Protein AF-0000000085006080 (afdb_homodimer)

Solvent-accessible surface area (backbone atoms only — not comparable to full-atom values): 18847 Å² total; per-residue (Å²): 129,79,74,70,80,76,74,78,78,76,54,67,81,44,53,75,46,77,38,78,67,43,69,88,45,40,66,64,52,33,65,49,46,52,42,84,58,32,45,30,68,50,79,57,39,35,55,50,57,29,47,39,74,53,33,93,48,45,47,66,26,34,28,20,34,59,89,42,81,40,31,38,43,27,31,31,54,82,35,76,61,39,32,37,28,50,72,42,77,47,53,21,42,92,58,54,93,40,58,55,67,62,53,49,53,51,46,51,53,52,50,42,51,73,77,32,70,58,35,42,33,43,30,34,75,36,37,33,64,80,20,36,83,50,94,51,67,70,44,29,23,49,37,90,46,27,58,32,63,61,44,42,74,74,59,34,39,80,75,45,72,61,48,97,86,43,35,22,36,29,34,30,80,96,128,80,75,73,81,76,74,78,78,76,53,68,81,45,53,74,45,76,39,79,67,42,70,87,44,41,66,65,54,34,65,49,47,54,44,85,58,34,46,30,68,50,77,58,39,36,55,50,56,30,49,39,75,53,32,94,47,46,46,66,28,33,28,20,35,59,89,42,81,39,31,38,43,28,32,31,52,83,36,76,62,39,32,35,29,49,73,43,76,46,53,20,42,91,57,56,95,40,57,54,66,62,54,49,52,52,47,52,53,51,50,42,51,72,77,34,70,59,35,42,32,42,30,34,76,36,36,34,63,80,20,37,85,48,94,50,68,71,44,30,24,49,38,90,48,28,57,33,63,62,43,42,74,74,58,34,38,80,75,45,72,58,49,98,86,41,35,20,37,28,35,29,80,98

Organism: Metarhizium robertsii (strain ARSEF 23 / ATCC MYA-3075) (NCBI:txid655844)

Nearest PDB structures (foldseek):
  5trm-assembly1_C  TM=6.827E-01  e=1.472E-06  Homo sapiens
  5trm-assembly1_J  TM=7.390E-01  e=3.786E-06  Homo sapiens
  1z4r-assembly1_A  TM=7.699E-01  e=1.334E-05  Homo sapiens
  5trm-assembly1_G  TM=6.464E-01  e=4.574E-06  Homo sapiens
  5trm-assembly1_T  TM=6.343E-01  e=8.824E-05  Homo sapiens

pLDDT: mean 92.2, std 11.09, range [29.45, 98.81]

Radius of gyration: 23.07 Å; Cα contacts (8 Å, |Δi|>4): 674; chains: 2; bounding box: 47×59×54 Å

Secondary structure (DSSP, 8-state):
-------PPP-TTPPEEEE---TTTHHHHHT----GGGGGGS--HHHHHHHHHH-TTEEEEEEEETTEEEEEEEEEEEETTTEEEEEEEEE-GGG-SSSHHHHHHHHHHHHHHHH-TT--EEEEEE--TT-B--SSGGG-B-GGG-SHHHHHHTT-EEEE---TTS-EEEEEE-/-------PPP-TTPPEEEEE--TTTHHHHHT----GGGGGGS--HHHHHHHHHH-TTEEEEEEEETTEEEEEEEEEEEETTTEEEEEEEEE-GGG-SSSHHHHHHHHHHHHHHHH-TT--EEEEEE--TT-B--SSGGG-B-GGG-SHHHHHHTT-EEEE---TTS-EEEEEE-

Foldseek 3Di:
DPDDPDPDDFALPFDKDWADDDPVCLVVQQPFDADQQQQLWDPGVVVVVVVQVVDPFKDKTFMDRHNHGFWMWIKGDPDLQEEIEGEDTDGGNVHPPSCVVLVVVVVVVVVSCVVRVNYWKYKYKWADLQWDDDPPRSNTHHNVNTCHVVVVVSPWDFDAAADPRRITMIMHTD/DPDDPDPDDFALPFDKDWADDDPVCLVVQQPFDADQQQQLWDPGVVVVVVVQVVDPFKDKTFMDRHNHGFWMWIKGDPDLQEEIEGEDTDGGNVPPPSCVVVVVVVVVVVVCCVPRVNYWKYKYKWADLQWDDDPPRSNTHHNVNTCVVVVVVSPWDFDAAADPRRITMTMHTD

Sequence (348 aa):
MEAAPSSPPPSRDSTLTFRKVTEDNWRAVANLSPKDGQKGNLAPNVWSLCEAHYSEDAWVRAIYADETLVGMLMMAIWDPDEAYYIWRFMIDGRYQSLGYGRRGVEFAMAHIRQHNPGAKTLGVMSTPPEGKSSENPLKNVKPEDSPYQFYEKLGFREIAPPDEDGEIMMSIDLMEAAPSSPPPSRDSTLTFRKVTEDNWRAVANLSPKDGQKGNLAPNVWSLCEAHYSEDAWVRAIYADETLVGMLMMAIWDPDEAYYIWRFMIDGRYQSLGYGRRGVEFAMAHIRQHNPGAKTLGVMSTPPEGKSSENPLKNVKPEDSPYQFYEKLGFREIAPPDEDGEIMMSIDL

Structure (mmCIF, N/CA/C/O backbone):
data_AF-0000000085006080-model_v1
#
loop_
_entity.id
_entity.type
_entity.pdbx_description
1 polymer 'GCN5-related N-acetyltransferase (GNAT) domain protein'
#
loop_
_atom_site.group_PDB
_atom_site.id
_atom_site.type_symbol
_atom_site.label_atom_id
_atom_site.label_alt_id
_atom_site.label_comp_id
_atom_site.label_asym_id
_atom_site.label_entity_id
_atom_site.label_seq_id
_atom_site.pdbx_PDB_ins_code
_atom_site.Cartn_x
_atom_site.Cartn_y
_atom_site.Cartn_z
_atom_site.occupancy
_atom_site.B_iso_or_equiv
_atom_site.auth_seq_id
_atom_site.auth_comp_id
_atom_site.auth_asym_id
_atom_site.auth_atom_id
_atom_site.pdbx_PDB_model_num
ATOM 1 N N . MET A 1 1 ? -26.062 9.594 -26.5 1 29.45 1 MET A N 1
ATOM 2 C CA . MET A 1 1 ? -25.875 9.719 -25.062 1 29.45 1 MET A CA 1
ATOM 3 C C . MET A 1 1 ? -25.016 10.938 -24.734 1 29.45 1 MET A C 1
ATOM 5 O O . MET A 1 1 ? -23.875 11.031 -25.172 1 29.45 1 MET A O 1
ATOM 9 N N . GLU A 1 2 ? -25.516 12.078 -24.516 1 30.98 2 GLU A N 1
ATOM 10 C CA . GLU A 1 2 ? -24.75 13.297 -24.297 1 30.98 2 GLU A CA 1
ATOM 11 C C . GLU A 1 2 ? -23.703 13.109 -23.203 1 30.98 2 GLU A C 1
ATOM 13 O O . GLU A 1 2 ? -24.016 12.57 -22.125 1 30.98 2 GLU A O 1
ATOM 18 N N . ALA A 1 3 ? -22.438 13.094 -23.484 1 40 3 ALA A N 1
ATOM 19 C CA . ALA A 1 3 ? -21.359 13 -22.516 1 40 3 ALA A CA 1
ATOM 20 C C . ALA A 1 3 ? -21.688 13.789 -21.25 1 40 3 ALA A C 1
ATOM 22 O O . ALA A 1 3 ? -22.219 14.898 -21.312 1 40 3 ALA A O 1
ATOM 23 N N . ALA A 1 4 ? -21.984 13.148 -20.188 1 45.88 4 ALA A N 1
ATOM 24 C CA . ALA A 1 4 ? -22.281 13.82 -18.922 1 45.88 4 ALA A CA 1
ATOM 25 C C . ALA A 1 4 ? -21.453 15.094 -18.766 1 45.88 4 ALA A C 1
ATOM 27 O O . ALA A 1 4 ? -20.297 15.141 -19.156 1 45.88 4 ALA A O 1
ATOM 28 N N . PRO A 1 5 ? -21.922 16.234 -18.562 1 48.03 5 PRO A N 1
ATOM 29 C CA . PRO A 1 5 ? -21.172 17.484 -18.453 1 48.03 5 PRO A CA 1
ATOM 30 C C . PRO A 1 5 ? -19.922 17.359 -17.578 1 48.03 5 PRO A C 1
ATOM 32 O O . PRO A 1 5 ? -19.969 16.703 -16.531 1 48.03 5 PRO A O 1
ATOM 35 N N . SER A 1 6 ? -18.688 17.297 -18.109 1 58.34 6 SER A N 1
ATOM 36 C CA . SER A 1 6 ? -17.375 17.266 -17.469 1 58.34 6 SER A CA 1
ATOM 37 C C . SER A 1 6 ? -17.297 18.281 -16.344 1 58.34 6 SER A C 1
ATOM 39 O O . SER A 1 6 ? -17.609 19.453 -16.531 1 58.34 6 SER A O 1
ATOM 41 N N . SER A 1 7 ? -17.578 17.938 -15.078 1 67.56 7 SER A N 1
ATOM 42 C CA . SER A 1 7 ? -17.406 18.859 -13.953 1 67.56 7 SER A CA 1
ATOM 43 C C . SER A 1 7 ? -16.234 19.797 -14.172 1 67.56 7 SER A C 1
ATOM 45 O O . SER A 1 7 ? -15.227 19.422 -14.789 1 67.56 7 SER A O 1
ATOM 47 N N . PRO A 1 8 ? -16.453 21.141 -14.031 1 79.5 8 PRO A N 1
ATOM 48 C CA . PRO A 1 8 ? -15.336 22.078 -14.164 1 79.5 8 PRO A CA 1
ATOM 49 C C . PRO A 1 8 ? -14.094 21.656 -13.383 1 79.5 8 PRO A C 1
ATOM 51 O O . PRO A 1 8 ? -14.203 20.906 -12.406 1 79.5 8 PRO A O 1
ATOM 54 N N . PRO A 1 9 ? -12.898 22.078 -13.922 1 90.69 9 PRO A N 1
ATOM 55 C CA . PRO A 1 9 ? -11.656 21.766 -13.211 1 90.69 9 PRO A CA 1
ATOM 56 C C . PRO A 1 9 ? -11.586 22.406 -11.828 1 90.69 9 PRO A C 1
ATOM 58 O O . PRO A 1 9 ? -12.18 23.469 -11.609 1 90.69 9 PRO A O 1
ATOM 61 N N . PRO A 1 10 ? -11.023 21.797 -10.859 1 95.12 10 PRO A N 1
ATOM 62 C CA . PRO A 1 10 ? -10.883 22.344 -9.508 1 95.12 10 PRO A CA 1
ATOM 63 C C . PRO A 1 10 ? -10.297 23.75 -9.508 1 95.12 10 PRO A C 1
ATOM 65 O O . PRO A 1 10 ? -9.422 24.062 -10.32 1 95.12 10 PRO A O 1
ATOM 68 N N . SER A 1 11 ? -10.812 24.578 -8.695 1 96.25 11 SER A N 1
ATOM 69 C CA . SER A 1 11 ? -10.352 25.953 -8.5 1 96.25 11 SER A CA 1
ATOM 70 C C . SER A 1 11 ? -10.359 26.344 -7.023 1 96.25 11 SER A C 1
ATOM 72 O O . SER A 1 11 ? -10.758 25.531 -6.176 1 96.25 11 SER A O 1
ATOM 74 N N . ARG A 1 12 ? -9.875 27.562 -6.723 1 96.88 12 ARG A N 1
ATOM 75 C CA . ARG A 1 12 ? -9.836 28.062 -5.352 1 96.88 12 ARG A CA 1
ATOM 76 C C . ARG A 1 12 ? -11.242 28.109 -4.75 1 96.88 12 ARG A C 1
ATOM 78 O O . ARG A 1 12 ? -11.398 28.031 -3.531 1 96.88 12 ARG A O 1
ATOM 85 N N . ASP A 1 13 ? -12.25 28.141 -5.578 1 95.56 13 ASP A N 1
ATOM 86 C CA . ASP A 1 13 ? -13.633 28.328 -5.129 1 95.56 13 ASP A CA 1
ATOM 87 C C . ASP A 1 13 ? -14.352 27 -5.004 1 95.56 13 ASP A C 1
ATOM 89 O O . ASP A 1 13 ? -15.492 26.938 -4.547 1 95.56 13 ASP A O 1
ATOM 93 N N . SER A 1 14 ? -13.664 25.938 -5.426 1 97.75 14 SER A N 1
ATOM 94 C CA . SER A 1 14 ? -14.297 24.625 -5.359 1 97.75 14 SER A CA 1
ATOM 95 C C . SER A 1 14 ? -14.648 24.25 -3.924 1 97.75 14 SER A C 1
ATOM 97 O O . SER A 1 14 ? -13.945 24.641 -2.988 1 97.75 14 SER A O 1
ATOM 99 N N . THR A 1 15 ? -15.75 23.562 -3.758 1 97.38 15 THR A N 1
ATOM 100 C CA . THR A 1 15 ? -16.141 23.062 -2.443 1 97.38 15 THR A CA 1
ATOM 101 C C . THR A 1 15 ? -15.391 21.781 -2.113 1 97.38 15 THR A C 1
ATOM 103 O O . THR A 1 15 ? -15.406 20.828 -2.896 1 97.38 15 THR A O 1
ATOM 106 N N . LEU A 1 16 ? -14.742 21.781 -0.933 1 98.38 16 LEU A N 1
ATOM 107 C CA . LEU A 1 16 ? -14.031 20.578 -0.507 1 98.38 16 LEU A CA 1
ATOM 108 C C . LEU A 1 16 ? -14.938 19.672 0.303 1 98.38 16 LEU A C 1
ATOM 110 O O . LEU A 1 16 ? -15.711 20.141 1.146 1 98.38 16 LEU A O 1
ATOM 114 N N . THR A 1 17 ? -14.953 18.422 -0.01 1 98.5 17 THR A N 1
ATOM 115 C CA . THR A 1 17 ? -15.609 17.391 0.788 1 98.5 17 THR A CA 1
ATOM 116 C C . THR A 1 17 ? -14.625 16.297 1.166 1 98.5 17 THR A C 1
ATOM 118 O O . THR A 1 17 ? -13.68 16.016 0.423 1 98.5 17 THR A O 1
ATOM 121 N N . PHE A 1 18 ? -14.773 15.773 2.309 1 98.62 18 PHE A N 1
ATOM 122 C CA . PHE A 1 18 ? -13.945 14.703 2.859 1 98.62 18 PHE A CA 1
ATOM 123 C C . PHE A 1 18 ? -14.727 13.398 2.943 1 98.62 18 PHE A C 1
ATOM 125 O O . PHE A 1 18 ? -15.594 13.242 3.809 1 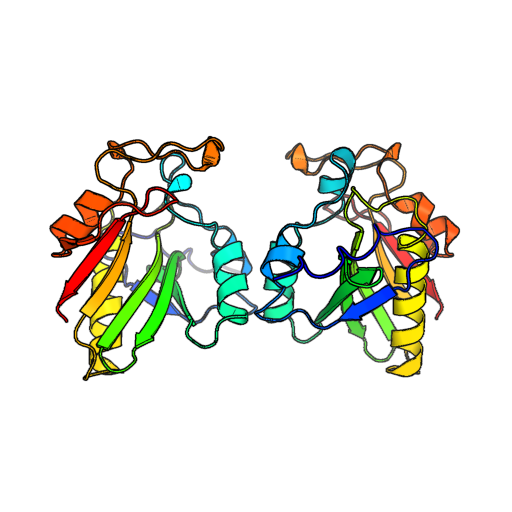98.62 18 PHE A O 1
ATOM 132 N N . ARG A 1 19 ? -14.406 12.477 2.033 1 98.56 19 ARG A N 1
ATOM 133 C CA . ARG A 1 19 ? -15.234 11.289 1.822 1 98.56 19 ARG A CA 1
ATOM 134 C C . ARG A 1 19 ? -14.492 10.023 2.23 1 98.56 19 ARG A C 1
ATOM 136 O O . ARG A 1 19 ? -13.258 9.992 2.213 1 98.56 19 ARG A O 1
ATOM 143 N N . LYS A 1 20 ? -15.25 9.023 2.625 1 98.12 20 LYS A N 1
ATOM 144 C CA . LYS A 1 20 ? -14.648 7.738 2.963 1 98.12 20 LYS A CA 1
ATOM 145 C C . LYS A 1 20 ? -13.914 7.148 1.766 1 98.12 20 LYS A C 1
ATOM 147 O O . LYS A 1 20 ? -14.336 7.32 0.621 1 98.12 20 LYS A O 1
ATOM 152 N N . VAL A 1 21 ? -12.75 6.547 2.047 1 98.19 21 VAL A N 1
ATOM 153 C CA . VAL A 1 21 ? -12.086 5.738 1.027 1 98.19 21 VAL A CA 1
ATOM 154 C C . VAL A 1 21 ? -12.742 4.367 0.94 1 98.19 21 VAL A C 1
ATOM 156 O O . VAL A 1 21 ? -12.891 3.676 1.951 1 98.19 21 VAL A O 1
ATOM 159 N N . THR A 1 22 ? -13.195 3.975 -0.186 1 97.56 22 THR A N 1
ATOM 160 C CA . THR A 1 22 ? -13.977 2.76 -0.405 1 97.56 22 THR A CA 1
ATOM 161 C C . THR A 1 22 ? -13.375 1.933 -1.539 1 97.56 22 THR A C 1
ATOM 163 O O . THR A 1 22 ? -12.359 2.309 -2.119 1 97.56 22 THR A O 1
ATOM 166 N N . GLU A 1 23 ? -14 0.823 -1.777 1 96.69 23 GLU A N 1
ATOM 167 C CA . GLU A 1 23 ? -13.594 -0.027 -2.893 1 96.69 23 GLU A CA 1
ATOM 168 C C . GLU A 1 23 ? -13.625 0.74 -4.211 1 96.69 23 GLU A C 1
ATOM 170 O O . GLU A 1 23 ? -12.828 0.47 -5.113 1 96.69 23 GLU A O 1
ATOM 175 N N . ASP A 1 24 ? -14.406 1.755 -4.285 1 97 24 ASP A N 1
ATOM 176 C CA . ASP A 1 24 ? -14.641 2.455 -5.543 1 97 24 ASP A CA 1
ATOM 177 C C . ASP A 1 24 ? -13.555 3.5 -5.801 1 97 24 ASP A C 1
ATOM 179 O O . ASP A 1 24 ? -13.297 3.865 -6.949 1 97 24 ASP A O 1
ATOM 183 N N . ASN A 1 25 ? -12.883 3.998 -4.762 1 98 25 ASN A N 1
ATOM 184 C CA . ASN A 1 25 ? -12.031 5.152 -5.02 1 98 25 ASN A CA 1
ATOM 185 C C . ASN A 1 25 ? -10.617 4.938 -4.484 1 98 25 ASN A C 1
ATOM 187 O O . ASN A 1 25 ? -9.727 5.758 -4.719 1 98 25 ASN A O 1
ATOM 191 N N . TRP A 1 26 ? -10.359 3.791 -3.779 1 98.06 26 TRP A N 1
ATOM 192 C CA . TRP A 1 26 ? -9.078 3.621 -3.098 1 98.06 26 TRP A CA 1
ATOM 193 C C . TRP A 1 26 ? -7.922 3.639 -4.094 1 98.06 26 TRP A C 1
ATOM 195 O O . TRP A 1 26 ? -6.855 4.18 -3.805 1 98.06 26 TRP A O 1
ATOM 205 N N . ARG A 1 27 ? -8.133 3.146 -5.312 1 97.81 27 ARG A N 1
ATOM 206 C CA . ARG A 1 27 ? -7.051 3.111 -6.293 1 97.81 27 ARG A CA 1
ATOM 207 C C . ARG A 1 27 ? -6.652 4.52 -6.723 1 97.81 27 ARG A C 1
ATOM 209 O O . ARG A 1 27 ? -5.465 4.828 -6.84 1 97.81 27 ARG A O 1
ATOM 216 N N . ALA A 1 28 ? -7.691 5.277 -7.008 1 98.19 28 ALA A N 1
ATOM 217 C CA . ALA A 1 28 ? -7.426 6.664 -7.383 1 98.19 28 ALA A CA 1
ATOM 218 C C . ALA A 1 28 ? -6.711 7.406 -6.254 1 98.19 28 ALA A C 1
ATOM 220 O O . ALA A 1 28 ? -5.781 8.18 -6.504 1 98.19 28 ALA A O 1
ATOM 221 N N . VAL A 1 29 ? -7.117 7.188 -5.004 1 98.62 29 VAL A N 1
ATOM 222 C CA . VAL A 1 29 ? -6.492 7.82 -3.844 1 98.62 29 VAL A CA 1
ATOM 223 C C . VAL A 1 29 ? -5.039 7.363 -3.729 1 98.62 29 VAL A C 1
ATOM 225 O O . VAL A 1 29 ? -4.145 8.18 -3.498 1 98.62 29 VAL A O 1
ATOM 228 N N . ALA A 1 30 ? -4.816 6.062 -3.9 1 97.94 30 ALA A N 1
ATOM 229 C CA . ALA A 1 30 ? -3.48 5.484 -3.805 1 97.94 30 ALA A CA 1
ATOM 230 C C . ALA A 1 30 ? -2.539 6.102 -4.836 1 97.94 30 ALA A C 1
ATOM 232 O O . ALA A 1 30 ? -1.335 6.211 -4.598 1 97.94 30 ALA A O 1
ATOM 233 N N . ASN A 1 31 ? -3.061 6.57 -5.891 1 97 31 ASN A N 1
ATOM 234 C CA . ASN A 1 31 ? -2.238 7.012 -7.016 1 97 31 ASN A CA 1
ATOM 235 C C . ASN A 1 31 ? -2 8.523 -6.973 1 97 31 ASN A C 1
ATOM 237 O O . ASN A 1 31 ? -1.307 9.07 -7.832 1 97 31 ASN A O 1
ATOM 241 N N . LEU A 1 32 ? -2.629 9.234 -6.078 1 97.38 32 LEU A N 1
ATOM 242 C CA . LEU A 1 32 ? -2.287 10.641 -5.895 1 97.38 32 LEU A CA 1
ATOM 243 C C . LEU A 1 32 ? -0.811 10.805 -5.555 1 97.38 32 LEU A C 1
ATOM 245 O O . LEU A 1 32 ? -0.208 9.914 -4.949 1 97.38 32 LEU A O 1
ATOM 249 N N . SER A 1 33 ? -0.296 11.914 -5.953 1 95.25 33 SER A N 1
ATOM 250 C CA . SER A 1 33 ? 1.116 12.188 -5.703 1 95.25 33 SER A CA 1
ATOM 251 C C . SER A 1 33 ? 1.363 13.68 -5.5 1 95.25 33 SER A C 1
ATOM 253 O O . SER A 1 33 ? 0.792 14.508 -6.211 1 95.25 33 SER A O 1
ATOM 255 N N . PRO A 1 34 ? 2.229 14.008 -4.48 1 93.88 34 PRO A N 1
ATOM 256 C CA . PRO A 1 34 ? 2.645 15.406 -4.402 1 93.88 34 PRO A CA 1
ATOM 257 C C . PRO A 1 34 ? 3.568 15.812 -5.551 1 93.88 34 PRO A C 1
ATOM 259 O O . PRO A 1 34 ? 3.824 15.016 -6.453 1 93.88 34 PRO A O 1
ATOM 262 N N . LYS A 1 35 ? 4 17 -5.562 1 92.62 35 LYS A N 1
ATOM 263 C CA . LYS A 1 35 ? 4.973 17.438 -6.559 1 92.62 35 LYS A CA 1
ATOM 264 C C . LYS A 1 35 ? 6.277 16.656 -6.434 1 92.62 35 LYS A C 1
ATOM 266 O O . LYS A 1 35 ? 6.609 16.156 -5.352 1 92.62 35 LYS A O 1
ATOM 271 N N . ASP A 1 36 ? 7.043 16.484 -7.5 1 88.5 36 ASP A N 1
ATOM 272 C CA . ASP A 1 36 ? 8.25 15.664 -7.555 1 88.5 36 ASP A CA 1
ATOM 273 C C . ASP A 1 36 ? 9.195 16 -6.41 1 88.5 36 ASP A C 1
ATOM 275 O O . ASP A 1 36 ? 9.727 15.109 -5.746 1 88.5 36 ASP A O 1
ATOM 279 N N . GLY A 1 37 ? 9.43 17.141 -6.02 1 87.94 37 GLY A N 1
ATOM 280 C CA . GLY A 1 37 ? 10.336 17.547 -4.957 1 87.94 37 GLY A CA 1
ATOM 281 C C . GLY A 1 37 ? 9.773 17.312 -3.57 1 87.94 37 GLY A C 1
ATOM 282 O O . GLY A 1 37 ? 10.508 17.375 -2.58 1 87.94 37 GLY A O 1
ATOM 283 N N . GLN A 1 38 ? 8.531 16.844 -3.486 1 90.81 38 GLN A N 1
ATOM 284 C CA . GLN A 1 38 ? 7.859 16.734 -2.195 1 90.81 38 GLN A CA 1
ATOM 285 C C . GLN A 1 38 ? 7.613 15.273 -1.823 1 90.81 38 GLN A C 1
ATOM 287 O O . GLN A 1 38 ? 7.09 14.984 -0.747 1 90.81 38 GLN A O 1
ATOM 292 N N . LYS A 1 39 ? 8.031 14.32 -2.629 1 91.31 39 LYS A N 1
ATOM 293 C CA . LYS A 1 39 ? 7.742 12.906 -2.406 1 91.31 39 LYS A CA 1
ATOM 294 C C . LYS A 1 39 ? 8.406 12.406 -1.126 1 91.31 39 LYS A C 1
ATOM 296 O O . LYS A 1 39 ? 7.875 11.516 -0.453 1 91.31 39 LYS A O 1
ATOM 301 N N . GLY A 1 40 ? 9.523 13.008 -0.772 1 90.62 40 GLY A N 1
ATOM 302 C CA . GLY A 1 40 ? 10.25 12.594 0.42 1 90.62 40 GLY A CA 1
ATOM 303 C C . GLY A 1 40 ? 9.578 13.039 1.707 1 90.62 40 GLY A C 1
ATOM 304 O O . GLY A 1 40 ? 9.945 12.586 2.793 1 90.62 40 GLY A O 1
ATOM 305 N N . ASN A 1 41 ? 8.57 13.883 1.583 1 91.62 41 ASN A N 1
ATOM 306 C CA . ASN A 1 41 ? 7.887 14.414 2.758 1 91.62 41 ASN A CA 1
ATOM 307 C C . ASN A 1 41 ? 6.934 13.383 3.359 1 91.62 41 ASN A C 1
ATOM 309 O O . ASN A 1 41 ? 6.609 13.453 4.547 1 91.62 41 ASN A O 1
ATOM 313 N N . LEU A 1 42 ? 6.496 12.469 2.541 1 90.62 42 LEU A N 1
ATOM 314 C CA . LEU A 1 42 ? 5.469 11.562 3.035 1 90.62 42 LEU A CA 1
ATOM 315 C C . LEU A 1 42 ? 5.602 10.188 2.391 1 90.62 42 LEU A C 1
ATOM 317 O O . LEU A 1 42 ? 6.137 10.062 1.286 1 90.62 42 LEU A O 1
ATOM 321 N N . ALA A 1 43 ? 5.105 9.195 3.131 1 91 43 ALA A N 1
ATOM 322 C CA . ALA A 1 43 ? 4.93 7.887 2.508 1 91 43 ALA A CA 1
ATOM 323 C C . ALA A 1 43 ? 3.9 7.945 1.384 1 91 43 ALA A C 1
ATOM 325 O O . ALA A 1 43 ? 2.951 8.734 1.446 1 91 43 ALA A O 1
ATOM 326 N N . PRO A 1 44 ? 4.082 7.125 0.351 1 94.5 44 PRO A N 1
ATOM 327 C CA . PRO A 1 44 ? 3.033 7.031 -0.667 1 94.5 44 PRO A CA 1
ATOM 328 C C . PRO A 1 44 ? 1.67 6.672 -0.081 1 94.5 44 PRO A C 1
ATOM 330 O O . PRO A 1 44 ? 1.595 5.961 0.927 1 94.5 44 PRO A O 1
ATOM 333 N N . ASN A 1 45 ? 0.596 7.102 -0.734 1 96.94 45 ASN A N 1
ATOM 334 C CA . ASN A 1 45 ? -0.75 6.914 -0.203 1 96.94 45 ASN A CA 1
ATOM 335 C C . ASN A 1 45 ? -1.09 5.434 -0.049 1 96.94 45 ASN A C 1
ATOM 337 O O . ASN A 1 45 ? -1.812 5.051 0.872 1 96.94 45 ASN A O 1
ATOM 341 N N . VAL A 1 46 ? -0.56 4.66 -0.914 1 97.44 46 VAL A N 1
ATOM 342 C CA . VAL A 1 46 ? -0.882 3.238 -0.82 1 97.44 46 VAL A CA 1
ATOM 343 C C . VAL A 1 46 ? -0.34 2.672 0.49 1 97.44 46 VAL A C 1
ATOM 345 O O . VAL A 1 46 ? -0.987 1.836 1.127 1 97.44 46 VAL A O 1
ATOM 348 N N . TRP A 1 47 ? 0.821 3.092 0.863 1 96.81 47 TRP A N 1
ATOM 349 C CA . TRP A 1 47 ? 1.387 2.689 2.146 1 96.81 47 TRP A CA 1
ATOM 350 C C . TRP A 1 47 ? 0.515 3.174 3.301 1 96.81 47 TRP A C 1
ATOM 352 O O . TRP A 1 47 ? 0.224 2.414 4.227 1 96.81 47 TRP A O 1
ATOM 362 N N . SER A 1 48 ? 0.113 4.355 3.197 1 96.38 48 SER A N 1
ATOM 363 C CA . SER A 1 48 ? -0.714 4.961 4.238 1 96.38 48 SER A CA 1
ATOM 364 C C . SER A 1 48 ? -2.066 4.266 4.34 1 96.38 48 SER A C 1
ATOM 366 O O . SER A 1 48 ? -2.531 3.961 5.441 1 96.38 48 SER A O 1
ATOM 368 N N . LEU A 1 49 ? -2.686 4.047 3.201 1 97.69 49 LEU A N 1
ATOM 369 C CA . LEU A 1 49 ? -3.975 3.367 3.184 1 97.69 49 LEU A CA 1
ATOM 370 C C . LEU A 1 49 ? -3.855 1.962 3.766 1 97.69 49 LEU A C 1
ATOM 372 O O . LEU A 1 49 ? -4.715 1.528 4.535 1 97.69 49 LEU A O 1
ATOM 376 N N . CYS A 1 50 ? -2.809 1.305 3.396 1 97.62 50 CYS A N 1
ATOM 377 C CA . CYS A 1 50 ? -2.561 -0.021 3.951 1 97.62 50 CYS A CA 1
ATOM 378 C C . CYS A 1 50 ? -2.381 0.044 5.465 1 97.62 50 CYS A C 1
ATOM 380 O O . CYS A 1 50 ? -3.035 -0.694 6.203 1 97.62 50 CYS A O 1
ATOM 382 N N . GLU A 1 51 ? -1.553 0.913 5.898 1 96.19 51 GLU A N 1
ATOM 383 C CA . GLU A 1 51 ?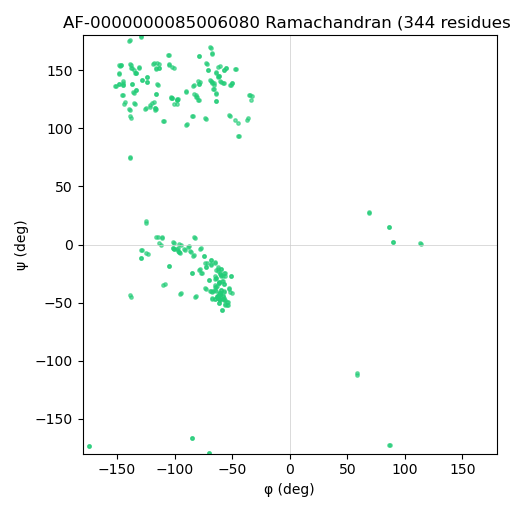 -1.286 1.085 7.324 1 96.19 51 GLU A CA 1
ATOM 384 C C . GLU A 1 51 ? -2.57 1.386 8.094 1 96.19 51 GLU A C 1
ATOM 386 O O . GLU A 1 51 ? -2.762 0.895 9.211 1 96.19 51 GLU A O 1
ATOM 391 N N . ALA A 1 52 ? -3.379 2.168 7.527 1 95.69 52 ALA A N 1
ATOM 392 C CA . ALA A 1 52 ? -4.621 2.57 8.18 1 95.69 52 ALA A CA 1
ATOM 393 C C . ALA A 1 52 ? -5.48 1.356 8.523 1 95.69 52 ALA A C 1
ATOM 395 O O . ALA A 1 52 ? -6.195 1.356 9.523 1 95.69 52 ALA A O 1
ATOM 396 N N . HIS A 1 53 ? -5.41 0.338 7.762 1 95.25 53 HIS A N 1
ATOM 397 C CA . HIS A 1 53 ? -6.23 -0.848 7.977 1 95.25 53 HIS A CA 1
ATOM 398 C C . HIS A 1 53 ? -5.66 -1.712 9.102 1 95.25 53 HIS A C 1
ATOM 400 O O . HIS A 1 53 ? -6.363 -2.559 9.656 1 95.25 53 HIS A O 1
ATOM 406 N N . TYR A 1 54 ? -4.461 -1.543 9.352 1 95.56 54 TYR A N 1
ATOM 407 C CA . TYR A 1 54 ? -3.834 -2.322 10.414 1 95.56 54 TYR A CA 1
ATOM 408 C C . TYR A 1 54 ? -3.691 -1.495 11.688 1 95.56 54 TYR A C 1
ATOM 410 O O . TYR A 1 54 ? -3.115 -1.957 12.68 1 95.56 54 TYR A O 1
ATOM 418 N N . SER A 1 55 ? -4.176 -0.276 11.656 1 92.44 55 SER A N 1
ATOM 419 C CA . SER A 1 55 ? -4.125 0.632 12.805 1 92.44 55 SER A CA 1
ATOM 420 C C . SER A 1 55 ? -5.527 0.996 13.281 1 92.44 55 SER A C 1
ATOM 422 O O . SER A 1 55 ? -6.277 1.667 12.57 1 92.44 55 SER A O 1
ATOM 424 N N . GLU A 1 56 ? -5.902 0.673 14.445 1 88.12 56 GLU A N 1
ATOM 425 C CA . GLU A 1 56 ? -7.23 0.937 14.984 1 88.12 56 GLU A CA 1
ATOM 426 C C . GLU A 1 56 ? -7.453 2.43 15.203 1 88.12 56 GLU A C 1
ATOM 428 O O . GLU A 1 56 ? -8.594 2.887 15.305 1 88.12 56 GLU A O 1
ATOM 433 N N . ASP A 1 57 ? -6.398 3.188 15.234 1 87.88 57 ASP A N 1
ATOM 434 C CA . ASP A 1 57 ? -6.484 4.602 15.594 1 87.88 57 ASP A CA 1
ATOM 435 C C . ASP A 1 57 ? -6.535 5.48 14.344 1 87.88 57 ASP A C 1
ATOM 437 O O . ASP A 1 57 ? -6.695 6.699 14.445 1 87.88 57 ASP A O 1
ATOM 441 N N . ALA A 1 58 ? -6.43 4.816 13.234 1 93.19 58 ALA A N 1
ATOM 442 C CA . ALA A 1 58 ? -6.316 5.605 12.008 1 93.19 58 ALA A CA 1
ATOM 443 C C . ALA A 1 58 ? -7.688 6.031 11.5 1 93.19 58 ALA A C 1
ATOM 445 O O . ALA A 1 58 ? -8.648 5.258 11.555 1 93.19 58 ALA A O 1
ATOM 446 N N . TRP A 1 59 ? -7.797 7.266 11.094 1 95.5 59 TRP A N 1
ATOM 447 C CA . TRP A 1 59 ? -8.953 7.859 10.43 1 95.5 59 TRP A CA 1
ATOM 448 C C . TRP A 1 59 ? -8.555 8.492 9.102 1 95.5 59 TRP A C 1
ATOM 450 O O . TRP A 1 59 ? -7.75 9.43 9.07 1 95.5 59 TRP A O 1
ATOM 460 N N . VAL A 1 60 ? -9.133 7.945 7.922 1 97.88 60 VAL A N 1
ATOM 461 C CA . VAL A 1 60 ? -8.68 8.391 6.609 1 97.88 60 VAL A CA 1
ATOM 462 C C . VAL A 1 60 ? -9.859 8.914 5.801 1 97.88 60 VAL A C 1
ATOM 464 O O . VAL A 1 60 ? -10.938 8.312 5.809 1 97.88 60 VAL A O 1
ATOM 467 N N . ARG A 1 61 ? -9.625 10 5.082 1 98.56 61 ARG A N 1
ATOM 468 C CA . ARG A 1 61 ? -10.602 10.562 4.16 1 98.56 61 ARG A CA 1
ATOM 469 C C . ARG A 1 61 ? -9.953 10.977 2.846 1 98.56 61 ARG A C 1
ATOM 471 O O . ARG A 1 61 ? -8.844 11.516 2.84 1 98.56 61 ARG A O 1
ATOM 478 N N . ALA A 1 62 ? -10.641 10.672 1.791 1 98.81 62 ALA A N 1
ATOM 479 C CA . ALA A 1 62 ? -10.32 11.266 0.494 1 98.81 62 ALA A CA 1
ATOM 480 C C . ALA A 1 62 ? -10.867 12.688 0.393 1 98.81 62 ALA A C 1
ATOM 482 O O . ALA A 1 62 ? -11.984 12.969 0.837 1 98.81 62 ALA A O 1
ATOM 483 N N . ILE A 1 63 ? -10.078 13.562 -0.166 1 98.81 63 ILE A N 1
ATOM 484 C CA . ILE A 1 63 ? -10.484 14.953 -0.312 1 98.81 63 ILE A CA 1
ATOM 485 C C . ILE A 1 63 ? -10.93 15.211 -1.751 1 98.81 63 ILE A C 1
ATOM 487 O O . ILE A 1 63 ? -10.18 14.938 -2.693 1 98.81 63 ILE A O 1
ATOM 491 N N . TYR A 1 64 ? -12.117 15.734 -1.882 1 98.69 64 TYR A N 1
ATOM 492 C CA . TYR A 1 64 ? -12.641 16.094 -3.193 1 98.69 64 TYR A CA 1
ATOM 493 C C . TYR A 1 64 ? -12.867 17.594 -3.297 1 98.69 64 TYR A C 1
ATOM 495 O O . TYR A 1 64 ? -13.344 18.234 -2.354 1 98.69 64 TYR A O 1
ATOM 503 N N . ALA A 1 65 ? -12.375 18.203 -4.312 1 98.56 65 ALA A N 1
ATOM 504 C CA . ALA A 1 65 ? -12.828 19.516 -4.754 1 98.56 65 ALA A CA 1
ATOM 505 C C . ALA A 1 65 ? -13.977 19.391 -5.754 1 98.56 65 ALA A C 1
ATOM 507 O O . ALA A 1 65 ? -13.75 19.047 -6.918 1 98.56 65 ALA A O 1
ATOM 508 N N . ASP A 1 66 ? -15.125 19.656 -5.238 1 97.19 66 ASP A N 1
ATOM 509 C CA . ASP A 1 66 ? -16.312 19.281 -5.992 1 97.19 66 ASP A CA 1
ATOM 510 C C . ASP A 1 66 ? -16.328 17.781 -6.277 1 97.19 66 ASP A C 1
ATOM 512 O O . ASP A 1 66 ? -16.391 16.969 -5.355 1 97.19 66 ASP A O 1
ATOM 516 N N . GLU A 1 67 ? -16.188 17.391 -7.48 1 97 67 GLU A N 1
ATOM 517 C CA . GLU A 1 67 ? -16.266 15.953 -7.758 1 97 67 GLU A CA 1
ATOM 518 C C . GLU A 1 67 ? -14.906 15.398 -8.172 1 97 67 GLU A C 1
ATOM 520 O O . GLU A 1 67 ? -14.797 14.219 -8.531 1 97 67 GLU A O 1
ATOM 525 N N . THR A 1 68 ? -13.914 16.234 -8.086 1 97.94 68 THR A N 1
ATOM 526 C CA . THR A 1 68 ? -12.57 15.812 -8.469 1 97.94 68 THR A CA 1
ATOM 527 C C . THR A 1 68 ? -11.758 15.414 -7.234 1 97.94 68 THR A C 1
ATOM 529 O O . THR A 1 68 ? -11.648 16.188 -6.285 1 97.94 68 THR A O 1
ATOM 532 N N . LEU A 1 69 ? -11.242 14.203 -7.227 1 98.56 69 LEU A N 1
ATOM 533 C CA . LEU A 1 69 ? -10.344 13.75 -6.168 1 98.56 69 LEU A CA 1
ATOM 534 C C . LEU A 1 69 ? -9.047 14.562 -6.168 1 98.56 69 LEU A C 1
ATOM 536 O O . LEU A 1 69 ? -8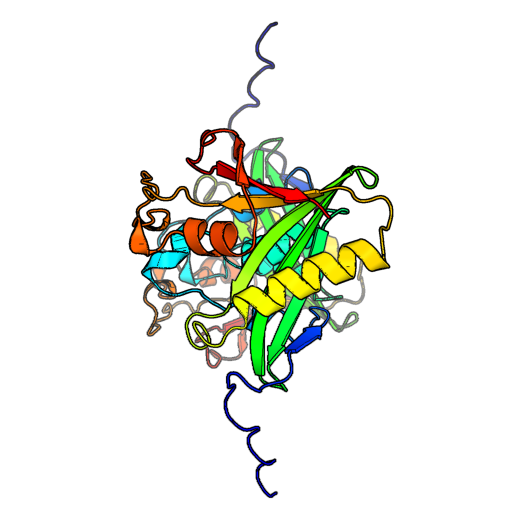.344 14.602 -7.176 1 98.56 69 LEU A O 1
ATOM 540 N N . VAL A 1 70 ? -8.711 15.203 -4.984 1 98.62 70 VAL A N 1
ATOM 541 C CA . VAL A 1 70 ? -7.582 16.125 -5.043 1 98.62 70 VAL A CA 1
ATOM 542 C C . VAL A 1 70 ? -6.59 15.812 -3.926 1 98.62 70 VAL A C 1
ATOM 544 O O . VAL A 1 70 ? -5.488 16.359 -3.891 1 98.62 70 VAL A O 1
ATOM 547 N N . GLY A 1 71 ? -7.012 14.969 -2.998 1 98.62 71 GLY A N 1
ATOM 548 C CA . GLY A 1 71 ? -6.078 14.734 -1.906 1 98.62 71 GLY A CA 1
ATOM 549 C C . GLY A 1 71 ? -6.547 13.672 -0.937 1 98.62 71 GLY A C 1
ATOM 550 O O . GLY A 1 71 ? -7.516 12.953 -1.208 1 98.62 71 GLY A O 1
ATOM 551 N N . MET A 1 72 ? -5.781 13.523 0.167 1 98.75 72 MET A N 1
ATOM 552 C CA . MET A 1 72 ? -6.059 12.578 1.244 1 98.75 72 MET A CA 1
ATOM 553 C C . MET A 1 72 ? -5.652 13.156 2.594 1 98.75 72 MET A C 1
ATOM 555 O O . MET A 1 72 ? -4.602 13.797 2.711 1 98.75 72 MET A O 1
ATOM 559 N N . LEU A 1 73 ? -6.461 12.984 3.58 1 98.44 73 LEU A N 1
ATOM 560 C CA . LEU A 1 73 ? -6.18 13.336 4.969 1 98.44 73 LEU A CA 1
ATOM 561 C C . LEU A 1 73 ? -6.273 12.109 5.867 1 98.44 73 LEU A C 1
ATOM 563 O O . LEU A 1 73 ? -7.293 11.414 5.879 1 98.44 73 LEU A O 1
ATOM 567 N N . MET A 1 74 ? -5.227 11.766 6.488 1 97.75 74 MET A N 1
ATOM 568 C CA . MET A 1 74 ? -5.176 10.68 7.469 1 97.75 74 MET A CA 1
ATOM 569 C C . MET A 1 74 ? -4.781 11.211 8.844 1 97.75 74 MET A C 1
ATOM 571 O O . MET A 1 74 ? -3.756 11.883 8.984 1 97.75 74 MET A O 1
ATOM 575 N N . MET A 1 75 ? -5.617 10.984 9.82 1 96.19 75 MET A N 1
ATOM 576 C CA . MET A 1 75 ? -5.332 11.375 11.195 1 96.19 75 MET A CA 1
ATOM 577 C C . MET A 1 75 ? -5.293 10.148 12.109 1 96.19 75 MET A C 1
ATOM 579 O O . MET A 1 75 ? -5.77 9.078 11.734 1 96.19 75 MET A O 1
ATOM 583 N N . ALA A 1 76 ? -4.648 10.289 13.094 1 91.94 76 ALA A N 1
ATOM 584 C CA . ALA A 1 76 ? -4.621 9.273 14.141 1 91.94 76 ALA A CA 1
ATOM 585 C C . ALA A 1 76 ? -4.785 9.898 15.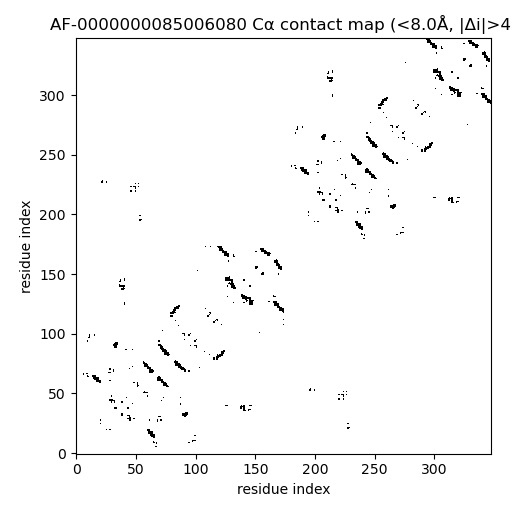523 1 91.94 76 ALA A C 1
ATOM 587 O O . ALA A 1 76 ? -4.445 11.07 15.727 1 91.94 76 ALA A O 1
ATOM 588 N N . ILE A 1 77 ? -5.41 9.109 16.328 1 85.19 77 ILE A N 1
ATOM 589 C CA . ILE A 1 77 ? -5.551 9.508 17.734 1 85.19 77 ILE A CA 1
ATOM 590 C C . ILE A 1 77 ? -4.48 8.82 18.578 1 85.19 77 ILE A C 1
ATOM 592 O O . ILE A 1 77 ? -4.316 7.598 18.516 1 85.19 77 ILE A O 1
ATOM 596 N N . TRP A 1 78 ? -3.639 9.492 19.25 1 75.5 78 TRP A N 1
ATOM 597 C CA . TRP A 1 78 ? -2.641 8.93 20.141 1 75.5 78 TRP A CA 1
ATOM 598 C C . TRP A 1 78 ? -3.15 8.914 21.578 1 75.5 78 TRP A C 1
ATOM 600 O O . TRP A 1 78 ? -2.904 7.961 22.328 1 75.5 78 TRP A O 1
ATOM 610 N N . ASP A 1 79 ? -3.775 9.93 22.031 1 75.12 79 ASP A N 1
ATOM 611 C CA . ASP A 1 79 ? -4.477 10.078 23.297 1 75.12 79 ASP A CA 1
ATOM 612 C C . ASP A 1 79 ? -5.801 10.812 23.109 1 75.12 79 ASP A C 1
ATOM 614 O O . ASP A 1 79 ? -5.816 12.016 22.844 1 75.12 79 ASP A O 1
ATOM 618 N N . PRO A 1 80 ? -6.863 10.023 23.25 1 67.19 80 PRO A N 1
ATOM 619 C CA . PRO A 1 80 ? -8.172 10.602 22.922 1 67.19 80 PRO A CA 1
ATOM 620 C C . PRO A 1 80 ? -8.469 11.867 23.719 1 67.19 80 PRO A C 1
ATOM 622 O O . PRO A 1 80 ? -9.242 12.719 23.266 1 67.19 80 PRO A O 1
ATOM 625 N N . ASP A 1 81 ? -7.883 11.891 24.797 1 70.75 81 ASP A N 1
ATOM 626 C CA . ASP A 1 81 ? -8.18 13.039 25.641 1 70.75 81 ASP A CA 1
ATOM 627 C C . ASP A 1 81 ? -7.191 14.18 25.375 1 70.75 81 ASP A C 1
ATOM 629 O O . ASP A 1 81 ? -7.41 15.305 25.812 1 70.75 81 ASP A O 1
ATOM 633 N N . GLU A 1 82 ? -6.227 13.859 24.531 1 73.81 82 GLU A N 1
ATOM 634 C CA . GLU A 1 82 ? -5.188 14.875 24.562 1 73.81 82 GLU A CA 1
ATOM 635 C C . GLU A 1 82 ? -4.672 15.18 23.156 1 73.81 82 GLU A C 1
ATOM 637 O O . GLU A 1 82 ? -4.48 16.344 22.797 1 73.81 82 GLU A O 1
ATOM 642 N N . ALA A 1 83 ? -4.473 14.18 22.406 1 83.75 83 ALA A N 1
ATOM 643 C CA . ALA A 1 83 ? -3.605 14.508 21.266 1 83.75 83 ALA A CA 1
ATOM 644 C C . ALA A 1 83 ? -4.031 13.75 20.016 1 83.75 83 ALA A C 1
ATOM 646 O O . ALA A 1 83 ? -4.168 12.523 20.031 1 83.75 83 ALA A O 1
ATOM 647 N N . TYR A 1 84 ? -4.363 14.57 18.969 1 91.62 84 TYR A N 1
ATOM 648 C CA . TYR A 1 84 ? -4.555 14.062 17.609 1 91.62 84 TYR A CA 1
ATOM 649 C C . TYR A 1 84 ? -3.365 14.406 16.719 1 91.62 84 TYR A C 1
ATOM 651 O O . TYR A 1 84 ? -2.609 15.336 17.031 1 91.62 84 TYR A O 1
ATOM 659 N N . TYR A 1 85 ? -3.225 13.617 15.758 1 94.38 85 TYR A N 1
ATOM 660 C CA . TYR A 1 85 ? -2.1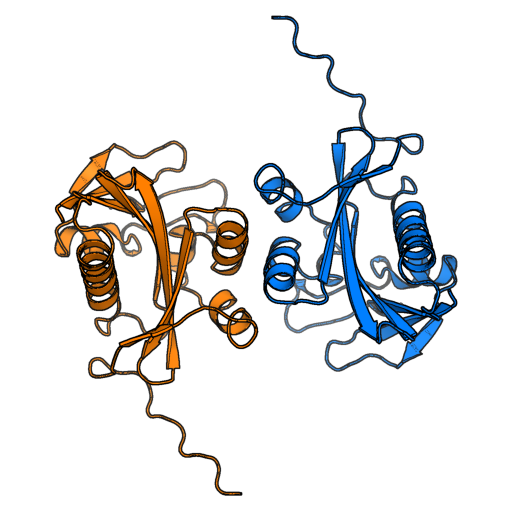21 13.852 14.836 1 94.38 85 TYR A CA 1
ATOM 661 C C . TYR A 1 85 ? -2.588 13.742 13.391 1 94.38 85 TYR A C 1
ATOM 663 O O . TYR A 1 85 ? -3.373 12.859 13.047 1 94.38 85 TYR A O 1
ATOM 671 N N . ILE A 1 86 ? -2.154 14.734 12.656 1 95.81 86 ILE A N 1
ATOM 672 C CA . ILE A 1 86 ? -2.176 14.5 11.211 1 95.81 86 ILE A CA 1
ATOM 673 C C . ILE A 1 86 ? -1.061 13.531 10.828 1 95.81 86 ILE A C 1
ATOM 675 O O . ILE A 1 86 ? 0.122 13.867 10.922 1 95.81 86 ILE A O 1
ATOM 679 N N . TRP A 1 87 ? -1.43 12.359 10.477 1 93.5 87 TRP A N 1
ATOM 680 C CA . TRP A 1 87 ? -0.471 11.312 10.141 1 93.5 87 TRP A CA 1
ATOM 681 C C . TRP A 1 87 ? 0.014 11.461 8.703 1 93.5 87 TRP A C 1
ATOM 683 O O . TRP A 1 87 ? 1.214 11.367 8.43 1 93.5 87 TRP A O 1
ATOM 693 N N . ARG A 1 88 ? -0.871 11.688 7.793 1 95.5 88 ARG A N 1
ATOM 694 C CA . ARG A 1 88 ? -0.585 11.945 6.387 1 95.5 88 ARG A CA 1
ATOM 695 C C . ARG A 1 88 ? -1.575 12.945 5.801 1 95.5 88 ARG A C 1
ATOM 697 O O . ARG A 1 88 ? -2.781 12.844 6.035 1 95.5 88 ARG A O 1
ATOM 704 N N . PHE A 1 89 ? -1.092 13.938 5.184 1 97.31 89 PHE A N 1
ATOM 705 C CA . PHE A 1 89 ? -1.895 14.953 4.516 1 97.31 89 PHE A CA 1
ATOM 706 C C . PHE A 1 89 ? -1.275 15.344 3.178 1 97.31 89 PHE A C 1
ATOM 708 O O . PHE A 1 89 ? -0.146 15.836 3.129 1 97.31 89 PHE A O 1
ATOM 715 N N . MET A 1 90 ? -2.043 15.031 2.143 1 96.44 90 MET A N 1
ATOM 716 C CA . MET A 1 90 ? -1.504 15.289 0.811 1 96.44 90 MET A CA 1
ATOM 717 C C . MET A 1 90 ? -2.549 15.953 -0.081 1 96.44 90 MET A C 1
ATOM 719 O O . MET A 1 90 ? -3.713 15.547 -0.086 1 96.44 90 MET A O 1
ATOM 723 N N . ILE A 1 91 ? -2.166 17.016 -0.71 1 97.75 91 ILE A N 1
ATOM 724 C CA . ILE A 1 91 ? -2.852 17.531 -1.89 1 97.75 91 ILE A CA 1
ATOM 725 C C . ILE A 1 91 ? -2.061 17.172 -3.145 1 97.75 91 ILE A C 1
ATOM 727 O O . ILE A 1 91 ? -0.853 17.422 -3.215 1 97.75 91 ILE A O 1
ATOM 731 N N . ASP A 1 92 ? -2.777 16.547 -4.102 1 98 92 ASP A N 1
ATOM 732 C CA . ASP A 1 92 ? -2.111 16.172 -5.344 1 98 92 ASP A CA 1
ATOM 733 C C . ASP A 1 92 ? -1.388 17.359 -5.965 1 98 92 ASP A C 1
ATOM 735 O O . ASP A 1 92 ? -1.922 18.469 -5.992 1 98 92 ASP A O 1
ATOM 739 N N . GLY A 1 93 ? -0.155 17.141 -6.473 1 96.75 93 GLY A N 1
ATOM 740 C CA . GLY A 1 93 ? 0.673 18.188 -7.039 1 96.75 93 GLY A CA 1
ATOM 741 C C . GLY A 1 93 ? -0.051 19.031 -8.078 1 96.75 93 GLY A C 1
ATOM 742 O O . GLY A 1 93 ? 0.222 20.219 -8.219 1 96.75 93 GLY A O 1
ATOM 743 N N . ARG A 1 94 ? -1.074 18.453 -8.766 1 96.25 94 ARG A N 1
ATOM 744 C CA . ARG A 1 94 ? -1.817 19.109 -9.836 1 96.25 94 ARG A CA 1
ATOM 745 C C . ARG A 1 94 ? -2.746 20.188 -9.273 1 96.25 94 ARG A C 1
ATOM 747 O O . ARG A 1 94 ? -3.16 21.094 -10 1 96.25 94 ARG A O 1
ATOM 754 N N . TYR A 1 95 ? -3.006 20.062 -8.008 1 97.19 95 TYR A N 1
ATOM 755 C CA . TYR A 1 95 ? -4.047 20.906 -7.457 1 97.19 95 TYR A CA 1
ATOM 756 C C . TYR A 1 95 ? -3.521 21.703 -6.262 1 97.19 95 TYR A C 1
ATOM 758 O O . TYR A 1 95 ? -4.297 22.109 -5.395 1 97.19 95 TYR A O 1
ATOM 766 N N . GLN A 1 96 ? -2.264 21.797 -6.191 1 94.62 96 GLN A N 1
ATOM 767 C CA . GLN A 1 96 ? -1.663 22.578 -5.109 1 94.62 96 GLN A CA 1
ATOM 768 C C . GLN A 1 96 ? -1.73 24.078 -5.406 1 94.62 96 GLN A C 1
ATOM 770 O O . GLN A 1 96 ? -2.043 24.484 -6.531 1 94.62 96 GLN A O 1
ATOM 775 N N . SER A 1 97 ? -1.551 24.891 -4.359 1 94.31 97 SER A N 1
ATOM 776 C CA . SER A 1 97 ? -1.536 26.344 -4.426 1 94.31 97 SER A CA 1
ATOM 777 C C . SER A 1 97 ? -2.918 26.891 -4.758 1 94.31 97 SER A C 1
ATOM 779 O O . SER A 1 97 ? -3.037 27.938 -5.41 1 94.31 97 SER A O 1
ATOM 781 N N . LEU A 1 98 ? -3.912 26.188 -4.391 1 96.5 98 LEU A N 1
ATOM 782 C CA . LEU A 1 98 ? -5.293 26.625 -4.578 1 96.5 98 LEU A CA 1
ATOM 783 C C . LEU A 1 98 ? -5.98 26.828 -3.234 1 96.5 98 LEU A C 1
ATOM 785 O O . LEU A 1 98 ? -7.203 27 -3.176 1 96.5 98 LEU A O 1
ATOM 789 N N . GLY A 1 99 ? -5.188 26.719 -2.174 1 97.31 99 GLY A N 1
ATOM 790 C CA . GLY A 1 99 ? -5.734 26.938 -0.843 1 97.31 99 GLY A CA 1
ATOM 791 C C . GLY A 1 99 ? -6.27 25.688 -0.198 1 97.31 99 GLY A C 1
ATOM 792 O O . GLY A 1 99 ? -6.789 25.719 0.919 1 97.31 99 GLY A O 1
ATOM 793 N N . TYR A 1 100 ? -6.164 24.562 -0.84 1 98.31 100 TYR A N 1
ATOM 794 C CA . TYR A 1 100 ? -6.742 23.328 -0.349 1 98.31 100 TYR A CA 1
ATOM 795 C C . TYR A 1 100 ? -5.996 22.828 0.883 1 98.31 100 TYR A C 1
ATOM 797 O O . TYR A 1 100 ? -6.582 22.172 1.753 1 98.31 100 TYR A O 1
ATOM 805 N N . GLY A 1 101 ? -4.68 23.141 0.93 1 97.81 101 GLY A N 1
ATOM 806 C CA . GLY A 1 101 ? -3.912 22.781 2.107 1 97.81 101 GLY A CA 1
ATOM 807 C C . GLY A 1 101 ? -4.453 23.391 3.389 1 97.81 101 GLY A C 1
ATOM 808 O O . GLY A 1 101 ? -4.754 22.672 4.344 1 97.81 101 GLY A O 1
ATOM 809 N N . ARG A 1 102 ? -4.543 24.656 3.363 1 97.75 102 ARG A N 1
ATOM 810 C CA . ARG A 1 102 ? -5.062 25.359 4.527 1 97.75 102 ARG A CA 1
ATOM 811 C C . ARG A 1 102 ? -6.457 24.875 4.898 1 97.75 102 ARG A C 1
ATOM 813 O O . ARG A 1 102 ? -6.719 24.562 6.062 1 97.75 102 ARG A O 1
ATOM 820 N N . ARG A 1 103 ? -7.336 24.734 3.961 1 98.31 103 ARG A N 1
ATOM 821 C CA . ARG A 1 103 ? -8.711 24.312 4.203 1 98.31 103 ARG A CA 1
ATOM 822 C C . ARG A 1 103 ? -8.742 22.875 4.742 1 98.31 103 ARG A C 1
ATOM 824 O O . ARG A 1 103 ? -9.625 22.531 5.535 1 98.31 103 ARG A O 1
ATOM 831 N N . GLY A 1 104 ? -7.809 22.016 4.266 1 98.25 104 GLY A N 1
ATOM 832 C CA . GLY A 1 104 ? -7.707 20.672 4.785 1 98.25 104 GLY A CA 1
ATOM 833 C C . GLY A 1 104 ? -7.348 20.625 6.258 1 98.25 104 GLY A C 1
ATOM 834 O O . GLY A 1 104 ? -7.961 19.875 7.027 1 98.25 104 GLY A O 1
ATOM 835 N N . VAL A 1 105 ? -6.352 21.438 6.648 1 97.81 105 VAL A N 1
ATOM 836 C CA . VAL A 1 105 ? -5.922 21.484 8.047 1 97.81 105 VAL A CA 1
ATOM 837 C C . VAL A 1 105 ? -7.039 22.078 8.906 1 97.81 105 VAL A C 1
ATOM 839 O O . VAL A 1 105 ? -7.305 21.578 10.008 1 97.81 105 VAL A O 1
ATOM 842 N N . GLU A 1 106 ? -7.699 23.078 8.422 1 97.31 106 GLU A N 1
ATOM 843 C CA . GLU A 1 106 ? -8.828 23.656 9.141 1 97.31 106 GLU A CA 1
ATOM 844 C C . GLU A 1 106 ? -9.945 22.641 9.344 1 97.31 106 GLU A C 1
ATOM 846 O O . GLU A 1 106 ? -10.562 22.594 10.406 1 97.31 106 GLU A O 1
ATOM 851 N N . PHE A 1 107 ? -10.25 21.891 8.328 1 97.62 107 PHE A N 1
ATOM 852 C CA . PHE A 1 107 ? -11.219 20.812 8.461 1 97.62 107 PHE A CA 1
ATOM 853 C C . PHE A 1 107 ? -10.797 19.828 9.555 1 97.62 107 PHE A C 1
ATOM 855 O O . PHE A 1 107 ? -11.617 19.422 10.375 1 97.62 107 PHE A O 1
ATOM 862 N N . ALA A 1 108 ? -9.508 19.406 9.523 1 97.12 108 ALA A N 1
ATOM 863 C CA . ALA A 1 108 ? -9 18.469 10.531 1 97.12 108 ALA A CA 1
ATOM 864 C C . ALA A 1 108 ? -9.258 18.984 11.938 1 97.12 108 ALA A C 1
ATOM 866 O O . ALA A 1 108 ? -9.773 18.266 12.789 1 97.12 108 ALA A O 1
ATOM 867 N N . MET A 1 109 ? -8.891 20.219 12.133 1 96 109 MET A N 1
ATOM 868 C CA . MET A 1 109 ? -9.078 20.828 13.445 1 96 109 MET A CA 1
ATOM 869 C C . MET A 1 109 ? -10.555 20.859 13.828 1 96 109 MET A C 1
ATOM 871 O O . MET A 1 109 ? -10.914 20.484 14.953 1 96 109 MET A O 1
ATOM 875 N N . ALA A 1 110 ? -11.438 21.281 12.922 1 96 110 ALA A N 1
ATOM 876 C CA . ALA A 1 110 ? -12.875 21.344 13.18 1 96 110 ALA A CA 1
ATOM 877 C C . ALA A 1 110 ? -13.438 19.953 13.492 1 96 110 ALA A C 1
ATOM 879 O O . ALA A 1 110 ? -14.266 19.797 14.391 1 96 110 ALA A O 1
ATOM 880 N N . HIS A 1 111 ? -12.984 18.984 12.734 1 95.12 111 HIS A N 1
ATOM 881 C CA . HIS A 1 111 ? -13.43 17.609 12.93 1 95.12 111 HIS A CA 1
ATOM 882 C C . HIS A 1 111 ? -13.078 17.109 14.328 1 95.12 111 HIS A C 1
ATOM 884 O O . HIS A 1 111 ? -13.914 16.516 15.008 1 95.12 111 HIS A O 1
ATOM 890 N N . ILE A 1 112 ? -11.844 17.359 14.727 1 93.81 112 ILE A N 1
ATOM 891 C CA . ILE A 1 112 ? -11.391 16.922 16.047 1 93.81 112 ILE A CA 1
ATOM 892 C C . ILE A 1 112 ? -12.211 17.609 17.125 1 93.81 112 ILE A C 1
ATOM 894 O O . ILE A 1 112 ? -12.695 16.969 18.062 1 93.81 112 ILE A O 1
ATOM 898 N N . ARG A 1 113 ? -12.414 18.906 17.016 1 92.44 113 ARG A N 1
ATOM 899 C CA . ARG A 1 113 ? -13.164 19.672 18 1 92.44 113 ARG A CA 1
ATOM 900 C C . ARG A 1 113 ? -14.594 19.141 18.125 1 92.44 113 ARG A C 1
ATOM 902 O O . ARG A 1 113 ? -15.148 19.094 19.219 1 92.44 113 ARG A O 1
ATOM 909 N N . GLN A 1 114 ? -15.156 18.781 17.016 1 92.38 114 GLN A N 1
ATOM 910 C CA . GLN A 1 114 ? -16.547 18.328 16.969 1 92.38 114 GLN A CA 1
ATOM 911 C C . GLN A 1 114 ? -16.688 16.922 17.578 1 92.38 114 GLN A C 1
ATOM 913 O O . GLN A 1 114 ? -17.641 16.656 18.312 1 92.38 114 GLN A O 1
ATOM 918 N N . HIS A 1 115 ? -15.742 16.094 17.344 1 90.19 115 HIS A N 1
ATOM 919 C CA . HIS A 1 115 ? -15.922 14.68 17.672 1 90.19 115 HIS A CA 1
ATOM 920 C C . HIS A 1 115 ? -15.133 14.305 18.938 1 90.19 115 HIS A C 1
ATOM 922 O O . HIS A 1 115 ? -15.375 13.258 19.531 1 90.19 115 HIS A O 1
ATOM 928 N N . ASN A 1 116 ? -14.203 15.148 19.234 1 87.81 116 ASN A N 1
ATOM 929 C CA . ASN A 1 116 ? -13.383 14.945 20.438 1 87.81 116 ASN A CA 1
ATOM 930 C C . ASN A 1 116 ? -13.141 16.266 21.172 1 87.81 116 ASN A C 1
ATOM 932 O O . ASN A 1 116 ? -12 16.734 21.25 1 87.81 116 ASN A O 1
ATOM 936 N N . PRO A 1 117 ? -14.102 16.75 21.844 1 86.69 117 PRO A N 1
ATOM 937 C CA . PRO A 1 117 ? -14.016 18.078 22.453 1 86.69 117 PRO A CA 1
ATOM 938 C C . PRO A 1 117 ? -12.953 18.156 23.547 1 86.69 117 PRO A C 1
ATOM 940 O O . PRO A 1 117 ? -12.523 19.25 23.922 1 86.69 117 PRO A O 1
ATOM 943 N N . GLY A 1 118 ? -12.5 17.062 24 1 86.62 118 GLY A N 1
ATOM 944 C CA . GLY A 1 118 ? -11.461 17.078 25.031 1 86.62 118 GLY A CA 1
ATOM 945 C C . GLY A 1 118 ? -10.062 17.156 24.453 1 86.62 118 GLY A C 1
ATOM 946 O O . GLY A 1 118 ? -9.086 17.297 25.203 1 86.62 118 GLY A O 1
ATOM 947 N N . ALA A 1 119 ? -10.008 17.078 23.156 1 89.88 119 ALA A N 1
ATOM 948 C CA . ALA A 1 119 ? -8.695 17.141 22.516 1 89.88 119 ALA A CA 1
ATOM 949 C C . ALA A 1 119 ? -8.047 18.516 22.719 1 89.88 119 ALA A C 1
ATOM 951 O O . ALA A 1 119 ? -8.711 19.547 22.578 1 89.88 119 ALA A O 1
ATOM 952 N N . LYS A 1 120 ? -6.762 18.562 23.016 1 92.56 120 LYS A N 1
ATOM 953 C CA . LYS A 1 120 ? -6.082 19.812 23.359 1 92.56 120 LYS A CA 1
ATOM 954 C C . LYS A 1 120 ? -5.152 20.25 22.234 1 92.56 120 LYS A C 1
ATOM 956 O O . LYS A 1 120 ? -4.969 21.453 22 1 92.56 120 LYS A O 1
ATOM 961 N N . THR A 1 121 ? -4.578 19.234 21.578 1 94.62 121 THR A N 1
ATOM 962 C CA . THR A 1 121 ? -3.566 19.594 20.578 1 94.62 121 THR A CA 1
ATOM 963 C C . THR A 1 121 ? -3.723 18.75 19.312 1 94.62 121 THR A C 1
ATOM 965 O O . THR A 1 121 ? -4.297 17.656 19.359 1 94.62 121 THR A O 1
ATOM 968 N N . LEU A 1 122 ? -3.334 19.297 18.234 1 96.5 122 LEU A N 1
ATOM 969 C CA . LEU A 1 122 ? -3.146 18.609 16.953 1 96.5 122 LEU A CA 1
ATOM 970 C C . LEU A 1 122 ? -1.688 18.672 16.516 1 96.5 122 LEU A C 1
ATOM 972 O O . LEU A 1 122 ? -1.114 19.766 16.391 1 96.5 122 LEU A O 1
ATOM 976 N N . GLY A 1 123 ? -1.11 17.531 16.422 1 96.06 123 GLY A N 1
ATOM 977 C CA . GLY A 1 123 ? 0.288 17.453 16.031 1 96.06 123 GLY A CA 1
ATOM 978 C C . GLY A 1 123 ? 0.482 16.969 14.609 1 96.06 123 GLY A C 1
ATOM 979 O O . GLY A 1 123 ? -0.448 16.438 14 1 96.06 123 GLY A O 1
ATOM 980 N N . VAL A 1 124 ? 1.659 17.172 14.031 1 95.94 124 VAL A N 1
ATOM 981 C CA . VAL A 1 124 ? 2.049 16.672 12.719 1 95.94 124 VAL A CA 1
ATOM 982 C C . VAL A 1 124 ? 3.561 16.469 12.672 1 95.94 124 VAL A C 1
ATOM 984 O O . VAL A 1 124 ? 4.316 17.234 13.258 1 95.94 124 VAL A O 1
ATOM 987 N N . MET A 1 125 ? 3.959 15.359 12.102 1 93.19 125 MET A N 1
ATOM 988 C CA . MET A 1 125 ? 5.375 15.203 11.773 1 93.19 125 MET A CA 1
ATOM 989 C C . MET A 1 125 ? 5.699 15.867 10.438 1 93.19 125 MET A C 1
ATOM 991 O O . MET A 1 125 ? 4.992 15.664 9.453 1 93.19 125 MET A O 1
ATOM 995 N N . SER A 1 126 ? 6.742 16.703 10.461 1 95 126 SER A N 1
ATOM 996 C CA . SER A 1 126 ? 7.07 17.5 9.281 1 95 126 SER A CA 1
ATOM 997 C C . SER A 1 126 ? 8.555 17.391 8.938 1 95 126 SER A C 1
ATOM 999 O O . SER A 1 126 ? 9.383 17.141 9.812 1 95 126 SER A O 1
ATOM 1001 N N . THR A 1 127 ? 8.852 17.562 7.617 1 95.5 127 THR A N 1
ATOM 1002 C CA . THR A 1 127 ? 10.227 17.844 7.227 1 95.5 127 THR A CA 1
ATOM 1003 C C . THR A 1 127 ? 10.664 19.203 7.766 1 95.5 127 THR A C 1
ATOM 1005 O O . THR A 1 127 ? 9.93 20.188 7.664 1 95.5 127 THR A O 1
ATOM 1008 N N . PRO A 1 128 ? 11.844 19.297 8.352 1 95.75 128 PRO A N 1
ATOM 1009 C CA . PRO A 1 128 ? 12.305 20.578 8.891 1 95.75 128 PRO A CA 1
ATOM 1010 C C . PRO A 1 128 ? 12.57 21.609 7.805 1 95.75 128 PRO A C 1
ATOM 1012 O O . PRO A 1 128 ? 12.633 21.266 6.621 1 95.75 128 PRO A O 1
ATOM 1015 N N . PRO A 1 129 ? 12.672 22.891 8.195 1 95.69 129 PRO A N 1
ATOM 1016 C CA . PRO A 1 129 ? 12.82 23.953 7.203 1 95.69 129 PRO A CA 1
ATOM 1017 C C . PRO A 1 129 ? 14.102 23.828 6.383 1 95.69 129 PRO A C 1
ATOM 1019 O O . PRO A 1 129 ? 14.164 24.297 5.246 1 95.69 129 PRO A O 1
ATOM 1022 N N . GLU A 1 130 ? 15.078 23.094 6.875 1 95.25 130 GLU A N 1
ATOM 1023 C CA . GLU A 1 130 ? 16.344 22.922 6.168 1 95.25 130 GLU A CA 1
ATOM 1024 C C . GLU A 1 130 ? 16.281 21.75 5.207 1 95.25 130 GLU A C 1
ATOM 1026 O O . GLU A 1 130 ? 17.25 21.484 4.473 1 95.25 130 GLU A O 1
ATOM 1031 N N . GLY A 1 131 ? 15.195 21.047 5.152 1 94.5 131 GLY A N 1
ATOM 1032 C CA . GLY A 1 131 ? 15.062 19.875 4.32 1 94.5 131 GLY A CA 1
ATOM 1033 C C . GLY A 1 131 ? 15.539 18.609 5 1 94.5 131 GLY A C 1
ATOM 1034 O O . GLY A 1 131 ? 15.602 18.531 6.23 1 94.5 131 GLY A O 1
ATOM 1035 N N . LYS A 1 132 ? 15.586 17.609 4.27 1 91.94 132 LYS A N 1
ATOM 1036 C CA . LYS A 1 132 ? 16.078 16.344 4.793 1 91.94 132 LYS A CA 1
ATOM 1037 C C . LYS A 1 132 ? 16.859 15.57 3.727 1 91.94 132 LYS A C 1
ATOM 1039 O O . LYS A 1 132 ? 16.516 15.617 2.543 1 91.94 132 LYS A O 1
ATOM 1044 N N . SER A 1 133 ? 17.969 14.969 4.16 1 88.5 133 SER A N 1
ATOM 1045 C CA . SER A 1 133 ? 18.797 14.125 3.314 1 88.5 133 SER A CA 1
ATOM 1046 C C . SER A 1 133 ? 18.797 12.68 3.795 1 88.5 133 SER A C 1
ATOM 1048 O O . SER A 1 133 ? 18.781 12.422 5 1 88.5 133 SER A O 1
ATOM 1050 N N . SER A 1 134 ? 18.703 11.773 2.834 1 86 134 SER A N 1
ATOM 1051 C CA . SER A 1 134 ? 18.688 10.352 3.137 1 86 134 SER A CA 1
ATOM 1052 C C . SER A 1 134 ? 19.531 9.562 2.15 1 86 134 SER A C 1
ATOM 1054 O O . SER A 1 134 ? 19.891 10.062 1.081 1 86 134 SER A O 1
ATOM 1056 N N . GLU A 1 135 ? 19.969 8.43 2.605 1 87.12 135 GLU A N 1
ATOM 1057 C CA . GLU A 1 135 ? 20.656 7.527 1.692 1 87.12 135 GLU A CA 1
ATOM 1058 C C . GLU A 1 135 ? 19.781 7.176 0.49 1 87.12 135 GLU A C 1
ATOM 1060 O O . GLU A 1 135 ? 20.297 6.93 -0.604 1 87.12 135 GLU A O 1
ATOM 1065 N N . ASN A 1 136 ? 18.547 7.098 0.726 1 85.44 136 ASN A N 1
ATOM 1066 C CA . ASN A 1 136 ? 17.594 6.961 -0.364 1 85.44 136 ASN A CA 1
ATOM 1067 C C . ASN A 1 136 ? 17.219 8.32 -0.955 1 85.44 136 ASN A C 1
ATOM 1069 O O . ASN A 1 136 ? 16.5 9.102 -0.33 1 85.44 136 ASN A O 1
ATOM 1073 N N . PRO A 1 137 ? 17.656 8.523 -2.119 1 87.19 137 PRO A N 1
ATOM 1074 C CA . PRO A 1 137 ? 17.438 9.844 -2.713 1 87.19 137 PRO A CA 1
ATOM 1075 C C . PRO A 1 137 ? 15.961 10.195 -2.848 1 87.19 137 PRO A C 1
ATOM 1077 O O . PRO A 1 137 ? 15.609 11.375 -2.908 1 87.19 137 PRO A O 1
ATOM 1080 N N . LEU A 1 138 ? 15.102 9.211 -2.922 1 85.38 138 LEU A N 1
ATOM 1081 C CA . LEU A 1 138 ? 13.664 9.445 -3.057 1 85.38 138 LEU A CA 1
ATOM 1082 C C . LEU A 1 138 ? 13.094 10.062 -1.786 1 85.38 138 LEU A C 1
ATOM 1084 O O . LEU A 1 138 ? 11.977 10.594 -1.796 1 85.38 138 LEU A O 1
ATOM 1088 N N . LYS A 1 139 ? 13.852 10.039 -0.727 1 90.12 139 LYS A N 1
ATOM 1089 C CA . LYS A 1 139 ? 13.398 10.562 0.555 1 90.12 139 LYS A CA 1
ATOM 1090 C C . LYS A 1 139 ? 13.969 11.953 0.817 1 90.12 139 LYS A C 1
ATOM 1092 O O . LYS A 1 139 ? 13.625 12.594 1.81 1 90.12 139 LYS A O 1
ATOM 1097 N N . ASN A 1 140 ? 14.828 12.391 -0.112 1 93 140 ASN A N 1
ATOM 1098 C CA . ASN A 1 140 ? 15.398 13.719 0.033 1 93 140 ASN A CA 1
ATOM 1099 C C . ASN A 1 140 ? 14.344 14.805 -0.181 1 93 140 ASN A C 1
ATOM 1101 O O . ASN A 1 140 ? 13.477 14.68 -1.047 1 93 140 ASN A O 1
ATOM 1105 N N . VAL A 1 141 ? 14.469 15.836 0.634 1 95.44 141 VAL A N 1
ATOM 1106 C CA . VAL A 1 141 ? 13.602 17 0.508 1 95.44 141 VAL A CA 1
ATOM 1107 C C . VAL A 1 141 ? 14.438 18.281 0.611 1 95.44 141 VAL A C 1
ATOM 1109 O O . VAL A 1 141 ? 15.148 18.484 1.599 1 95.44 141 VAL A O 1
ATOM 1112 N N . LYS A 1 142 ? 14.336 19.078 -0.47 1 95.81 142 LYS A N 1
ATOM 1113 C CA . LYS A 1 142 ? 15 20.375 -0.416 1 95.81 142 LYS A CA 1
ATOM 1114 C C . LYS A 1 142 ? 14.258 21.328 0.518 1 95.81 142 LYS A C 1
ATOM 1116 O O . LYS A 1 142 ? 13.055 21.188 0.736 1 95.81 142 LYS A O 1
ATOM 1121 N N . PRO A 1 143 ? 15.008 22.281 1.002 1 96.19 143 PRO A N 1
ATOM 1122 C CA . PRO A 1 143 ? 14.383 23.25 1.908 1 96.19 143 PRO A CA 1
ATOM 1123 C C . PRO A 1 143 ? 13.133 23.891 1.316 1 96.19 143 PRO A C 1
ATOM 1125 O O . PRO A 1 143 ? 12.117 24.016 2.006 1 96.19 143 PRO A O 1
ATOM 1128 N N . GLU A 1 144 ? 13.117 24.172 0.037 1 95.06 144 GLU A N 1
ATOM 1129 C CA . GLU A 1 144 ? 12.016 24.891 -0.596 1 95.06 144 GLU A CA 1
ATOM 1130 C C . GLU A 1 144 ? 10.789 23.984 -0.738 1 95.06 144 GLU A C 1
ATOM 1132 O O . GLU A 1 144 ? 9.68 24.469 -0.974 1 95.06 144 GLU A O 1
ATOM 1137 N N . ASP A 1 145 ? 11.055 22.703 -0.578 1 95.38 145 ASP A N 1
ATOM 1138 C CA . ASP A 1 145 ? 9.961 21.75 -0.75 1 95.38 145 ASP A CA 1
ATOM 1139 C C . ASP A 1 145 ? 9.422 21.281 0.601 1 95.38 145 ASP A C 1
ATOM 1141 O O . ASP A 1 145 ? 8.461 20.516 0.659 1 95.38 145 ASP A O 1
ATOM 1145 N N . SER A 1 146 ? 10.023 21.719 1.705 1 96.19 146 SER A N 1
ATOM 1146 C CA . SER A 1 146 ? 9.539 21.375 3.041 1 96.19 146 SER A CA 1
ATOM 1147 C C . SER A 1 146 ? 8.188 22.016 3.322 1 96.19 146 SER A C 1
ATOM 1149 O O . SER A 1 146 ? 7.98 23.203 3.016 1 96.19 146 SER A O 1
ATOM 1151 N N . PRO A 1 147 ? 7.316 21.25 3.975 1 95.75 147 PRO A N 1
ATOM 1152 C CA . PRO A 1 147 ? 6.027 21.844 4.336 1 95.75 147 PRO A CA 1
ATOM 1153 C C . PRO A 1 147 ? 6.094 22.656 5.625 1 95.75 147 PRO A C 1
ATOM 1155 O O . PRO A 1 147 ? 5.066 23.141 6.105 1 95.75 147 PRO A O 1
ATOM 1158 N N . TYR A 1 148 ? 7.238 22.844 6.188 1 96.5 148 TYR A N 1
ATOM 1159 C CA . TYR A 1 148 ? 7.43 23.5 7.48 1 96.5 148 TYR A CA 1
ATOM 1160 C C . TYR A 1 148 ? 6.766 24.875 7.504 1 96.5 148 TYR A C 1
ATOM 1162 O O . TYR A 1 148 ? 5.973 25.172 8.398 1 96.5 148 TYR A O 1
ATOM 1170 N N . GLN A 1 149 ? 7.082 25.656 6.539 1 96.25 149 GLN A N 1
ATOM 1171 C CA . GLN A 1 149 ? 6.574 27.031 6.512 1 96.25 149 GLN A CA 1
ATOM 1172 C C . GLN A 1 149 ? 5.055 27.047 6.367 1 96.25 149 GLN A C 1
ATOM 1174 O O . GLN A 1 149 ? 4.387 27.938 6.902 1 96.25 149 GLN A O 1
ATOM 1179 N N . PHE A 1 150 ? 4.551 26.141 5.625 1 96.75 150 PHE A N 1
ATOM 1180 C CA . PHE A 1 150 ? 3.105 26 5.48 1 96.75 150 PHE A CA 1
ATOM 1181 C C . PHE A 1 150 ? 2.441 25.812 6.84 1 96.75 150 PHE A C 1
ATOM 1183 O O . PHE A 1 150 ? 1.511 26.547 7.188 1 96.75 150 PHE A O 1
ATOM 1190 N N . TYR A 1 151 ? 2.908 24.875 7.645 1 97.81 151 TYR A N 1
ATOM 1191 C CA . TYR A 1 151 ? 2.328 24.578 8.953 1 97.81 151 TYR A CA 1
ATOM 1192 C C . TYR A 1 151 ? 2.584 25.734 9.93 1 97.81 151 TYR A C 1
ATOM 1194 O O . TYR A 1 151 ? 1.716 26.062 10.734 1 97.81 151 TYR A O 1
ATOM 1202 N N . GLU A 1 152 ? 3.814 26.266 9.805 1 97.81 152 GLU A N 1
ATOM 1203 C CA . GLU A 1 152 ? 4.141 27.406 10.656 1 97.81 152 GLU A CA 1
ATOM 1204 C C . GLU A 1 152 ? 3.16 28.562 10.438 1 97.81 152 GLU A C 1
ATOM 1206 O O . GLU A 1 152 ? 2.672 29.156 11.398 1 97.81 152 GLU A O 1
ATOM 1211 N N . LYS A 1 153 ? 2.85 28.859 9.25 1 97.06 153 LYS A N 1
ATOM 1212 C CA . LYS A 1 153 ? 1.931 29.938 8.906 1 97.06 153 LYS A CA 1
ATOM 1213 C C . LYS A 1 153 ? 0.524 29.641 9.422 1 97.06 153 LYS A C 1
ATOM 1215 O O . LYS A 1 153 ? -0.248 30.578 9.68 1 97.06 153 LYS A O 1
ATOM 1220 N N . LEU A 1 154 ? 0.155 28.422 9.578 1 97.12 154 LEU A N 1
ATOM 1221 C CA . LEU A 1 154 ? -1.164 28.031 10.062 1 97.12 154 LEU A CA 1
ATOM 1222 C C . LEU A 1 154 ? -1.215 28.062 11.586 1 97.12 154 LEU A C 1
ATOM 1224 O O . LEU A 1 154 ? -2.277 27.859 12.18 1 97.12 154 LEU A O 1
ATOM 1228 N N . GLY A 1 155 ? -0.053 28.234 12.219 1 97.38 155 GLY A N 1
ATOM 1229 C CA . GLY A 1 155 ? -0.042 28.391 13.664 1 97.38 155 GLY A CA 1
ATOM 1230 C C . GLY A 1 155 ? 0.627 27.219 14.375 1 97.38 155 GLY A C 1
ATOM 1231 O O . GLY A 1 155 ? 0.71 27.219 15.609 1 97.38 155 GLY A O 1
ATOM 1232 N N . PHE A 1 156 ? 1.129 26.234 13.633 1 98.19 156 PHE A N 1
ATOM 1233 C CA . PHE A 1 156 ? 1.877 25.156 14.25 1 98.19 156 PHE A CA 1
ATOM 1234 C C . PHE A 1 156 ? 3.234 25.641 14.742 1 98.19 156 PHE A C 1
ATOM 1236 O O . PHE A 1 156 ? 3.834 26.531 14.141 1 98.19 156 PHE A O 1
ATOM 1243 N N . ARG A 1 157 ? 3.715 25.016 15.789 1 97.69 157 ARG A N 1
ATOM 1244 C CA . ARG A 1 157 ? 5.043 25.297 16.328 1 97.69 157 ARG A CA 1
ATOM 1245 C C . ARG A 1 157 ? 5.852 24.016 16.5 1 97.69 157 ARG A C 1
ATOM 1247 O O . ARG A 1 157 ? 5.305 22.984 16.875 1 97.69 157 ARG A O 1
ATOM 1254 N N . GLU A 1 158 ? 7.09 24.156 16.203 1 97 158 GLU A N 1
ATOM 1255 C CA . GLU A 1 158 ? 7.977 23.031 16.453 1 97 158 GLU A CA 1
ATOM 1256 C C . GLU A 1 158 ? 8.07 22.719 17.953 1 97 158 GLU A C 1
ATOM 1258 O O . GLU A 1 158 ? 8.328 23.609 18.766 1 97 158 GLU A O 1
ATOM 1263 N N . ILE A 1 159 ? 7.867 21.453 18.297 1 95.56 159 ILE A N 1
ATOM 1264 C CA . ILE A 1 159 ? 7.848 21.141 19.719 1 95.56 159 ILE A CA 1
ATOM 1265 C C . ILE A 1 159 ? 8.883 20.078 20.031 1 95.56 159 ILE A C 1
ATOM 1267 O O . ILE A 1 159 ? 9.078 19.703 21.188 1 95.56 159 ILE A O 1
ATOM 1271 N N . ALA A 1 160 ? 9.484 19.5 19.109 1 92.5 160 ALA A N 1
ATOM 1272 C CA . ALA A 1 160 ? 10.547 18.516 19.297 1 92.5 160 ALA A CA 1
ATOM 1273 C C . ALA A 1 160 ? 11.562 18.578 18.156 1 92.5 160 ALA A C 1
ATOM 1275 O O . ALA A 1 160 ? 11.203 18.859 17.016 1 92.5 160 ALA A O 1
ATOM 1276 N N . PRO A 1 161 ? 12.828 18.297 18.453 1 89.25 161 PRO A N 1
ATOM 1277 C CA . PRO A 1 161 ? 13.852 18.266 17.406 1 89.25 161 PRO A CA 1
ATOM 1278 C C . PRO A 1 161 ? 13.68 17.094 16.453 1 89.25 161 PRO A C 1
ATOM 1280 O O . PRO A 1 161 ? 12.828 16.234 16.672 1 89.25 161 PRO A O 1
ATOM 1283 N N . PRO A 1 162 ? 14.453 17.094 15.336 1 89.75 162 PRO A N 1
ATOM 1284 C CA . PRO A 1 162 ? 14.328 15.992 14.375 1 89.75 162 PRO A CA 1
ATOM 1285 C C . PRO A 1 162 ? 14.594 14.625 14.992 1 89.75 162 PRO A C 1
ATOM 1287 O O . PRO A 1 162 ? 15.477 14.492 15.844 1 89.75 162 PRO A O 1
ATOM 1290 N N . ASP A 1 163 ? 13.781 13.68 14.586 1 89.81 163 ASP A N 1
ATOM 1291 C CA . ASP A 1 163 ? 13.969 12.312 15.047 1 89.81 163 ASP A CA 1
ATOM 1292 C C . ASP A 1 163 ? 14.992 11.578 14.18 1 89.81 163 ASP A C 1
ATOM 1294 O O . ASP A 1 163 ? 15.75 12.203 13.438 1 89.81 163 ASP A O 1
ATOM 1298 N N . GLU A 1 164 ? 15.055 10.242 14.32 1 85.38 164 GLU A N 1
ATOM 1299 C CA . GLU A 1 164 ? 16.047 9.43 13.625 1 85.38 164 GLU A CA 1
ATOM 1300 C C . GLU A 1 164 ? 15.859 9.5 12.109 1 85.38 164 GLU A C 1
ATOM 1302 O O . GLU A 1 164 ? 16.828 9.352 11.352 1 85.38 164 GLU A O 1
ATOM 1307 N N . ASP A 1 165 ? 14.695 9.844 11.664 1 85.06 165 ASP A N 1
ATOM 1308 C CA . ASP A 1 165 ? 14.414 9.938 10.242 1 85.06 165 ASP A CA 1
ATOM 1309 C C . ASP A 1 165 ? 14.562 11.367 9.742 1 85.06 165 ASP A C 1
ATOM 1311 O O . ASP A 1 165 ? 14.367 11.648 8.555 1 85.06 165 ASP A O 1
ATOM 1315 N N . GLY A 1 166 ? 14.906 12.203 10.641 1 88.44 166 GLY A N 1
ATOM 1316 C CA . GLY A 1 166 ? 15.141 13.594 10.281 1 88.44 166 GLY A CA 1
ATOM 1317 C C . GLY A 1 166 ? 13.875 14.43 10.281 1 88.44 166 GLY A C 1
ATOM 1318 O O . GLY A 1 166 ? 13.859 15.539 9.742 1 88.44 166 GLY A O 1
ATOM 1319 N N . GLU A 1 167 ? 12.828 13.953 10.859 1 92.88 167 GLU A N 1
ATOM 1320 C CA . GLU A 1 167 ? 11.555 14.672 10.883 1 92.88 167 GLU A CA 1
ATOM 1321 C C . GLU A 1 167 ? 11.336 15.367 12.219 1 92.88 167 GLU A C 1
ATOM 1323 O O . GLU A 1 167 ? 11.852 14.922 13.25 1 92.88 167 GLU A O 1
ATOM 1328 N N . ILE A 1 168 ? 10.602 16.438 12.18 1 95.69 168 ILE A N 1
ATOM 1329 C CA . ILE A 1 168 ? 10.344 17.203 13.391 1 95.69 168 ILE A CA 1
ATOM 1330 C C . ILE A 1 168 ? 8.859 17.109 13.75 1 95.69 168 ILE A C 1
ATOM 1332 O O . ILE A 1 168 ? 8.016 16.906 12.875 1 95.69 168 ILE A O 1
ATOM 1336 N N . MET A 1 169 ? 8.555 17.297 15 1 95.81 169 MET A N 1
ATOM 1337 C CA . MET A 1 169 ? 7.172 17.344 15.469 1 95.81 169 MET A CA 1
ATOM 1338 C C . MET A 1 169 ? 6.707 18.797 15.617 1 95.81 169 MET A C 1
ATOM 1340 O O . MET A 1 169 ? 7.41 19.609 16.203 1 95.81 169 MET A O 1
ATOM 1344 N N . MET A 1 170 ? 5.645 19.125 15 1 97.38 170 MET A N 1
ATOM 1345 C CA . MET A 1 170 ? 4.973 20.406 15.18 1 97.38 170 MET A CA 1
ATOM 1346 C C . MET A 1 170 ? 3.582 20.203 15.773 1 97.38 170 MET A C 1
ATOM 1348 O O . MET A 1 170 ? 2.984 19.141 15.633 1 97.38 170 MET A O 1
ATOM 1352 N N . SER A 1 171 ? 3.127 21.188 16.484 1 97 171 SER A N 1
ATOM 1353 C CA . SER A 1 171 ? 1.819 21.078 17.125 1 97 171 SER A CA 1
ATOM 1354 C C . SER A 1 171 ? 1.106 22.422 17.188 1 97 171 SER A C 1
ATOM 1356 O O . SER A 1 171 ? 1.747 23.469 17.125 1 97 171 SER A O 1
ATOM 1358 N N . ILE A 1 172 ? -0.175 22.359 17.25 1 96.88 172 ILE A N 1
ATOM 1359 C CA . ILE A 1 172 ? -1.026 23.531 17.453 1 96.88 172 ILE A CA 1
ATOM 1360 C C . ILE A 1 172 ? -2.068 23.219 18.531 1 96.88 172 ILE A C 1
ATOM 1362 O O . ILE A 1 172 ? -2.502 22.078 18.672 1 96.88 172 ILE A O 1
ATOM 1366 N N . ASP A 1 173 ? -2.404 24.234 19.25 1 94.56 173 ASP A N 1
ATOM 1367 C CA . ASP A 1 173 ? -3.451 24.078 20.25 1 94.56 173 ASP A CA 1
ATOM 1368 C C . ASP A 1 173 ? -4.836 24.078 19.609 1 94.56 173 ASP A C 1
ATOM 1370 O O . ASP A 1 173 ? -5.098 24.844 18.688 1 94.56 173 ASP A O 1
ATOM 1374 N N . LEU A 1 174 ? -5.641 23.219 20.125 1 92.19 174 LEU A N 1
ATOM 1375 C CA . LEU A 1 174 ? -7.008 23.125 19.625 1 92.19 174 LEU A CA 1
ATOM 1376 C C . LEU A 1 174 ? -7.957 23.938 20.5 1 92.19 174 LEU A C 1
ATOM 1378 O O . LEU A 1 174 ? -7.734 24.078 21.703 1 92.19 174 LEU A O 1
ATOM 1382 N N . MET B 1 1 ? 21.625 -10.984 29.344 1 29.73 1 MET B N 1
ATOM 1383 C CA . MET B 1 1 ? 20.453 -11.523 28.656 1 29.73 1 MET B CA 1
ATOM 1384 C C . MET B 1 1 ? 20.859 -12.305 27.422 1 29.73 1 MET B C 1
ATOM 1386 O O . MET B 1 1 ? 21.5 -11.75 26.516 1 29.73 1 MET B O 1
ATOM 1390 N N . GLU B 1 2 ? 21.047 -13.562 27.469 1 30.94 2 GLU B N 1
ATOM 1391 C CA . GLU B 1 2 ? 21.531 -14.328 26.328 1 30.94 2 GLU B CA 1
ATOM 1392 C C . GLU B 1 2 ? 20.688 -14.086 25.078 1 30.94 2 GLU B C 1
ATOM 1394 O O . GLU B 1 2 ? 19.453 -14.133 25.156 1 30.94 2 GLU B O 1
ATOM 1399 N N . ALA B 1 3 ? 21.188 -13.445 24.062 1 41.06 3 ALA B N 1
ATOM 1400 C CA . ALA B 1 3 ? 20.5 -13.234 22.797 1 41.06 3 ALA B CA 1
ATOM 1401 C C . ALA B 1 3 ? 19.656 -14.453 22.422 1 41.06 3 ALA B C 1
ATOM 1403 O O . ALA B 1 3 ? 20.125 -15.594 22.531 1 41.06 3 ALA B O 1
ATOM 1404 N N . ALA B 1 4 ? 18.391 -14.414 22.469 1 47.59 4 ALA B N 1
ATOM 1405 C CA . ALA B 1 4 ? 17.531 -15.531 22.094 1 47.59 4 ALA B CA 1
ATOM 1406 C C . ALA B 1 4 ? 18.125 -16.312 20.922 1 47.59 4 ALA B C 1
ATOM 1408 O O . ALA B 1 4 ? 18.719 -15.719 20.016 1 47.59 4 ALA B O 1
ATOM 1409 N N . PRO B 1 5 ? 18.297 -17.562 20.891 1 48 5 PRO B N 1
ATOM 1410 C CA . PRO B 1 5 ? 18.906 -18.344 19.812 1 48 5 PRO B CA 1
ATOM 1411 C C . PRO B 1 5 ? 18.344 -17.984 18.438 1 48 5 PRO B C 1
ATOM 1413 O O . PRO B 1 5 ? 17.141 -17.797 18.281 1 48 5 PRO B O 1
ATOM 1416 N N . SER B 1 6 ? 19.047 -17.281 17.547 1 58.84 6 SER B N 1
ATOM 1417 C CA . SER B 1 6 ? 18.766 -16.906 16.172 1 58.84 6 SER B CA 1
ATOM 1418 C C . SER B 1 6 ? 18.219 -18.094 15.375 1 58.84 6 SER B C 1
ATOM 1420 O O . SER B 1 6 ? 18.828 -19.172 15.367 1 58.84 6 SER B O 1
ATOM 1422 N N . SER B 1 7 ? 16.906 -18.312 15.25 1 68.06 7 SER B N 1
ATOM 1423 C CA . SER B 1 7 ? 16.344 -19.375 14.414 1 68.06 7 SER B CA 1
ATOM 1424 C C . SER B 1 7 ? 17.188 -19.609 13.172 1 68.06 7 SER B C 1
ATOM 1426 O O . SER B 1 7 ? 17.781 -18.688 12.633 1 68.06 7 SER B O 1
ATOM 1428 N N . PRO B 1 8 ? 17.578 -20.922 12.898 1 79.88 8 PRO B N 1
ATOM 1429 C CA . PRO B 1 8 ? 18.344 -21.219 11.688 1 79.88 8 PRO B CA 1
ATOM 1430 C C . PRO B 1 8 ? 17.75 -20.562 10.438 1 79.88 8 PRO B C 1
ATOM 1432 O O . PRO B 1 8 ? 16.547 -20.266 10.398 1 79.88 8 PRO B O 1
ATOM 1435 N N . PRO B 1 9 ? 18.656 -20.266 9.461 1 90.75 9 PRO B N 1
ATOM 1436 C CA . PRO B 1 9 ? 18.172 -19.703 8.195 1 90.75 9 PRO B CA 1
ATOM 1437 C C . PRO B 1 9 ? 17.25 -20.641 7.441 1 90.75 9 PRO B C 1
ATOM 1439 O O . PRO B 1 9 ? 17.375 -21.859 7.562 1 90.75 9 PRO B O 1
ATOM 1442 N N . PRO B 1 10 ? 16.25 -20.188 6.773 1 95.19 10 PRO B N 1
ATOM 1443 C CA . PRO B 1 10 ? 15.328 -21.016 5.992 1 95.19 10 PRO B CA 1
ATOM 1444 C C . PRO B 1 10 ? 16.047 -21.969 5.051 1 95.19 10 PRO B C 1
ATOM 1446 O O . PRO B 1 10 ? 17.078 -21.625 4.477 1 95.19 10 PRO B O 1
ATOM 1449 N N . SER B 1 11 ? 15.57 -23.141 4.957 1 96.31 11 SER B N 1
ATOM 1450 C CA . SER B 1 11 ? 16.078 -24.188 4.062 1 96.31 11 SER B CA 1
ATOM 1451 C C . SER B 1 11 ? 14.93 -24.969 3.422 1 96.31 11 SER B C 1
ATOM 1453 O O . SER B 1 11 ? 13.758 -24.703 3.707 1 96.31 11 SER B O 1
ATOM 1455 N N . ARG B 1 12 ? 15.273 -25.891 2.512 1 96.88 12 ARG B N 1
ATOM 1456 C CA . ARG B 1 12 ? 14.281 -26.719 1.833 1 96.88 12 ARG B CA 1
ATOM 1457 C C . ARG B 1 12 ? 13.477 -27.547 2.834 1 96.88 12 ARG B C 1
ATOM 1459 O O . ARG B 1 12 ? 12.336 -27.922 2.559 1 96.88 12 ARG B O 1
ATOM 1466 N N . ASP B 1 13 ? 14 -27.75 4.016 1 95.56 13 ASP B N 1
ATOM 1467 C CA . ASP B 1 13 ? 13.383 -28.609 5.012 1 95.56 13 ASP B CA 1
ATOM 1468 C C . ASP B 1 13 ? 12.547 -27.812 6.008 1 95.56 13 ASP B C 1
ATOM 1470 O O . ASP B 1 13 ? 11.875 -28.375 6.867 1 95.56 13 ASP B O 1
ATOM 1474 N N . SER B 1 14 ? 12.633 -26.5 5.871 1 97.75 14 SER B N 1
ATOM 1475 C CA . SER B 1 14 ? 11.883 -25.672 6.805 1 97.75 14 SER B CA 1
ATOM 1476 C C . SER B 1 14 ? 10.383 -25.922 6.703 1 97.75 14 SER B C 1
ATOM 1478 O O . SER B 1 14 ? 9.875 -26.234 5.625 1 97.75 14 SER B O 1
ATOM 1480 N N . THR B 1 15 ? 9.695 -25.844 7.824 1 97.44 15 THR B N 1
ATOM 1481 C CA . THR B 1 15 ? 8.25 -25.984 7.84 1 97.44 15 THR B CA 1
ATOM 1482 C C . THR B 1 15 ? 7.578 -24.656 7.457 1 97.44 15 THR B C 1
ATOM 1484 O O . THR B 1 15 ? 7.867 -23.625 8.039 1 97.44 15 THR B O 1
ATOM 1487 N N . LEU B 1 16 ? 6.691 -24.766 6.461 1 98.38 16 LEU B N 1
ATOM 1488 C CA . LEU B 1 16 ? 5.965 -23.578 6.043 1 98.38 16 LEU B CA 1
ATOM 1489 C C . LEU B 1 16 ? 4.672 -23.422 6.832 1 98.38 16 LEU B C 1
ATOM 1491 O O . LEU B 1 16 ? 3.959 -24.391 7.066 1 98.38 16 LEU B O 1
ATOM 1495 N N . THR B 1 17 ? 4.426 -22.266 7.344 1 98.56 17 THR B N 1
ATOM 1496 C CA . THR B 1 17 ? 3.146 -21.906 7.945 1 98.56 17 THR B CA 1
ATOM 1497 C C . THR B 1 17 ? 2.568 -20.656 7.27 1 98.56 17 THR B C 1
ATOM 1499 O O . THR B 1 17 ? 3.314 -19.797 6.793 1 98.56 17 THR B O 1
ATOM 1502 N N . PHE B 1 18 ? 1.3 -20.625 7.137 1 98.62 18 PHE B N 1
ATOM 1503 C CA . PHE B 1 18 ? 0.547 -19.531 6.531 1 98.62 18 PHE B CA 1
ATOM 1504 C C . PHE B 1 18 ? -0.247 -18.781 7.59 1 98.62 18 PHE B C 1
ATOM 1506 O O . PHE B 1 18 ? -1.264 -19.266 8.078 1 98.62 18 PHE B O 1
ATOM 1513 N N . ARG B 1 19 ? 0.244 -17.578 7.918 1 98.62 19 ARG B N 1
ATOM 1514 C CA . ARG B 1 19 ? -0.248 -16.844 9.086 1 98.62 19 ARG B CA 1
ATOM 1515 C C . ARG B 1 19 ? -0.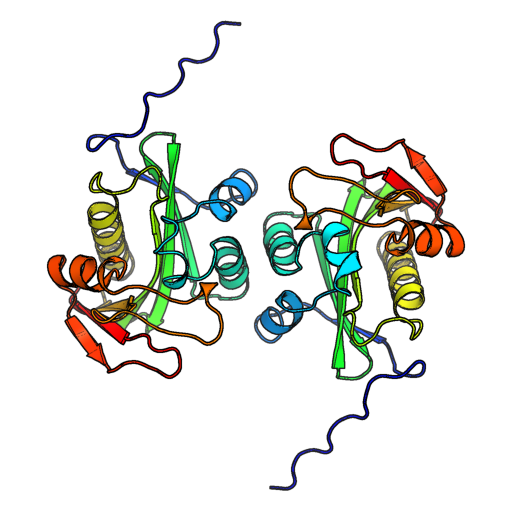979 -15.578 8.664 1 98.62 19 ARG B C 1
ATOM 1517 O O . ARG B 1 19 ? -0.706 -15.023 7.598 1 98.62 19 ARG B O 1
ATOM 1524 N N . LYS B 1 20 ? -1.921 -15.156 9.484 1 98.12 20 LYS B N 1
ATOM 1525 C CA . LYS B 1 20 ? -2.625 -13.906 9.227 1 98.12 20 LYS B CA 1
ATOM 1526 C C . LYS B 1 20 ? -1.657 -12.727 9.188 1 98.12 20 LYS B C 1
ATOM 1528 O O . LYS B 1 20 ? -0.67 -12.703 9.93 1 98.12 20 LYS B O 1
ATOM 1533 N N . VAL B 1 21 ? -1.903 -11.82 8.258 1 98.25 21 VAL B N 1
ATOM 1534 C CA . VAL B 1 21 ? -1.198 -10.539 8.289 1 98.25 21 VAL B CA 1
ATOM 1535 C C . VAL B 1 21 ? -1.842 -9.617 9.32 1 98.25 21 VAL B C 1
ATOM 1537 O O . VAL B 1 21 ? -3.055 -9.398 9.297 1 98.25 21 VAL B O 1
ATOM 1540 N N . THR B 1 22 ? -1.111 -9.125 10.25 1 97.56 22 THR B N 1
ATOM 1541 C CA . THR B 1 22 ? -1.598 -8.352 11.383 1 97.56 22 THR B CA 1
ATOM 1542 C C . THR B 1 22 ? -0.818 -7.043 11.516 1 97.56 22 THR B C 1
ATOM 1544 O O . THR B 1 22 ? 0.069 -6.758 10.711 1 97.56 22 THR B O 1
ATOM 1547 N N . GLU B 1 23 ? -1.204 -6.289 12.492 1 96.62 23 GLU B N 1
ATOM 1548 C CA . GLU B 1 23 ? -0.491 -5.051 12.797 1 96.62 23 GLU B CA 1
ATOM 1549 C C . GLU B 1 23 ? 0.987 -5.32 13.07 1 96.62 23 GLU B C 1
ATOM 1551 O O . GLU B 1 23 ? 1.839 -4.48 12.773 1 96.62 23 GLU B O 1
ATOM 1556 N N . ASP B 1 24 ? 1.308 -6.492 13.469 1 96.94 24 ASP B N 1
ATOM 1557 C CA . ASP B 1 24 ? 2.66 -6.805 13.922 1 96.94 24 ASP B CA 1
ATOM 1558 C C . ASP B 1 24 ? 3.561 -7.16 12.734 1 96.94 24 ASP B C 1
ATOM 1560 O O . ASP B 1 24 ? 4.781 -7.016 12.812 1 96.94 24 ASP B O 1
ATOM 1564 N N . ASN B 1 25 ? 3.004 -7.621 11.617 1 97.94 25 ASN B N 1
ATOM 1565 C CA . ASN B 1 25 ? 3.902 -8.172 10.609 1 97.94 25 ASN B CA 1
ATOM 1566 C C . ASN B 1 25 ? 3.648 -7.555 9.242 1 97.94 25 ASN B C 1
ATOM 1568 O O . ASN B 1 25 ? 4.395 -7.809 8.289 1 97.94 25 ASN B O 1
ATOM 1572 N N . TRP B 1 26 ? 2.598 -6.684 9.102 1 98.06 26 TRP B N 1
ATOM 1573 C CA . TRP B 1 26 ? 2.201 -6.211 7.781 1 98.06 26 TRP B CA 1
ATOM 1574 C C . TRP B 1 26 ? 3.336 -5.438 7.121 1 98.06 26 TRP B C 1
ATOM 1576 O O . TRP B 1 26 ? 3.539 -5.539 5.906 1 98.06 26 TRP B O 1
ATOM 1586 N N . ARG B 1 27 ? 4.16 -4.723 7.891 1 97.75 27 ARG B N 1
ATOM 1587 C CA . ARG B 1 27 ? 5.242 -3.941 7.305 1 97.75 27 ARG B CA 1
ATOM 1588 C C . ARG B 1 27 ? 6.301 -4.848 6.684 1 97.75 27 ARG B C 1
ATOM 1590 O O . ARG B 1 27 ? 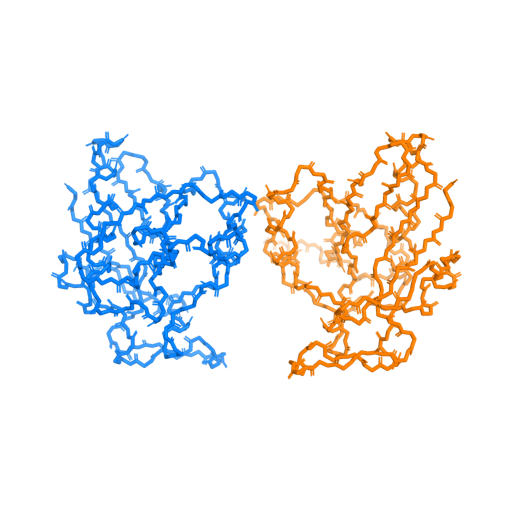6.793 -4.578 5.586 1 97.75 27 ARG B O 1
ATOM 1597 N N . ALA B 1 28 ? 6.641 -5.844 7.473 1 98.19 28 ALA B N 1
ATOM 1598 C CA . ALA B 1 28 ? 7.613 -6.805 6.949 1 98.19 28 ALA B CA 1
ATOM 1599 C C . ALA B 1 28 ? 7.09 -7.484 5.688 1 98.19 28 ALA B C 1
ATOM 1601 O O . ALA B 1 28 ? 7.836 -7.676 4.723 1 98.19 28 ALA B O 1
ATOM 1602 N N . VAL B 1 29 ? 5.809 -7.855 5.66 1 98.62 29 VAL B N 1
ATOM 1603 C CA . VAL B 1 29 ? 5.188 -8.484 4.5 1 98.62 29 VAL B CA 1
ATOM 1604 C C . VAL B 1 29 ? 5.211 -7.523 3.316 1 98.62 29 VAL B C 1
ATOM 1606 O O . VAL B 1 29 ? 5.547 -7.914 2.195 1 98.62 29 VAL B O 1
ATOM 1609 N N . ALA B 1 30 ? 4.855 -6.258 3.576 1 97.94 30 ALA B N 1
ATOM 1610 C CA . ALA B 1 30 ? 4.816 -5.23 2.539 1 97.94 30 ALA B CA 1
ATOM 1611 C C . ALA B 1 30 ? 6.191 -5.047 1.9 1 97.94 30 ALA B C 1
ATOM 1613 O O . ALA B 1 30 ? 6.293 -4.711 0.718 1 97.94 30 ALA B O 1
ATOM 1614 N N . ASN B 1 31 ? 7.203 -5.336 2.605 1 97 31 ASN B N 1
ATOM 1615 C CA . ASN B 1 31 ? 8.555 -5.027 2.156 1 97 31 ASN B CA 1
ATOM 1616 C C . ASN B 1 31 ? 9.211 -6.227 1.47 1 97 31 ASN B C 1
ATOM 1618 O O . ASN B 1 31 ? 10.344 -6.137 0.999 1 97 31 ASN B O 1
ATOM 1622 N N . LEU B 1 32 ? 8.594 -7.367 1.487 1 97.44 32 LEU B N 1
ATOM 1623 C CA . LEU B 1 32 ? 9.102 -8.484 0.693 1 97.44 32 LEU B CA 1
ATOM 1624 C C . LEU B 1 32 ? 9.195 -8.102 -0.781 1 97.44 32 LEU B C 1
ATOM 1626 O O . LEU B 1 32 ? 8.422 -7.266 -1.26 1 97.44 32 LEU B O 1
ATOM 1630 N N . SER B 1 33 ? 10.125 -8.719 -1.42 1 95.38 33 SER B N 1
ATOM 1631 C CA . SER B 1 33 ? 10.328 -8.43 -2.836 1 95.38 33 SER B CA 1
ATOM 1632 C C . SER B 1 33 ? 10.836 -9.656 -3.584 1 95.38 33 SER B C 1
ATOM 1634 O O . SER B 1 33 ? 11.688 -10.391 -3.078 1 95.38 33 SER B O 1
ATOM 1636 N N . PRO B 1 34 ? 10.266 -9.883 -4.82 1 94.19 34 PRO B N 1
ATOM 1637 C CA . PRO B 1 34 ? 10.883 -10.93 -5.645 1 94.19 34 PRO B CA 1
ATOM 1638 C C . PRO B 1 34 ? 12.266 -10.531 -6.16 1 94.19 34 PRO B C 1
ATOM 1640 O O . PRO B 1 34 ? 12.781 -9.469 -5.805 1 94.19 34 PRO B O 1
ATOM 1643 N N . LYS B 1 35 ? 12.875 -11.367 -6.895 1 92.88 35 LYS B N 1
ATOM 1644 C CA . LYS B 1 35 ? 14.141 -11.023 -7.523 1 92.88 35 LYS B CA 1
ATOM 1645 C C . LYS B 1 35 ? 13.984 -9.836 -8.469 1 92.88 35 LYS B C 1
ATOM 1647 O O . LYS B 1 35 ? 12.891 -9.602 -8.992 1 92.88 35 LYS B O 1
ATOM 1652 N N . ASP B 1 36 ? 15.031 -9.055 -8.719 1 89.06 36 ASP B N 1
ATOM 1653 C CA . ASP B 1 36 ? 14.992 -7.82 -9.5 1 89.06 36 ASP B CA 1
ATOM 1654 C C . ASP B 1 36 ? 14.328 -8.047 -10.859 1 89.06 36 ASP B C 1
ATOM 1656 O O . ASP B 1 36 ? 13.484 -7.262 -11.281 1 89.06 36 ASP B O 1
ATOM 1660 N N . GLY B 1 37 ? 14.516 -9.039 -11.547 1 88.38 37 GLY B N 1
ATOM 1661 C CA . GLY B 1 37 ? 13.953 -9.312 -12.859 1 88.38 37 GLY B CA 1
ATOM 1662 C C . GLY B 1 37 ? 12.5 -9.773 -12.797 1 88.38 37 GLY B C 1
ATOM 1663 O O . GLY B 1 37 ? 11.812 -9.797 -13.812 1 88.38 37 GLY B O 1
ATOM 1664 N N . GLN B 1 38 ? 11.969 -9.938 -11.602 1 91.25 38 GLN B N 1
ATOM 1665 C CA . GLN B 1 38 ? 10.641 -10.523 -11.438 1 91.25 38 GLN B CA 1
ATOM 1666 C C . GLN B 1 38 ? 9.648 -9.484 -10.922 1 91.25 38 GLN B C 1
ATOM 1668 O O . GLN B 1 38 ? 8.461 -9.781 -10.773 1 91.25 38 GLN B O 1
ATOM 1673 N N . LYS B 1 39 ? 10.055 -8.258 -10.688 1 91.5 39 LYS B N 1
ATOM 1674 C CA . LYS B 1 39 ? 9.203 -7.234 -10.086 1 91.5 39 LYS B CA 1
ATOM 1675 C C . LYS B 1 39 ? 8.016 -6.902 -10.984 1 91.5 39 LYS B C 1
ATOM 1677 O O . LYS B 1 39 ? 6.934 -6.566 -10.492 1 91.5 39 LYS B O 1
ATOM 1682 N N . GLY B 1 40 ? 8.188 -7.055 -12.273 1 90.75 40 GLY B N 1
ATOM 1683 C CA . GLY B 1 40 ? 7.129 -6.758 -13.227 1 90.75 40 GLY B CA 1
ATOM 1684 C C . GLY B 1 40 ? 6.039 -7.812 -13.25 1 90.75 40 GLY B C 1
ATOM 1685 O O . GLY B 1 40 ? 4.969 -7.59 -13.82 1 90.75 40 GLY B O 1
ATOM 1686 N N . ASN B 1 41 ? 6.281 -8.93 -12.586 1 91.69 41 ASN B N 1
ATOM 1687 C CA . ASN B 1 41 ? 5.316 -10.023 -12.578 1 91.69 41 ASN B CA 1
ATOM 1688 C C . ASN B 1 41 ? 4.141 -9.727 -11.648 1 91.69 41 ASN B C 1
ATOM 1690 O O . ASN B 1 41 ? 3.049 -10.273 -11.836 1 91.69 41 ASN B O 1
ATOM 1694 N N . LEU B 1 42 ? 4.379 -8.891 -10.688 1 90.75 42 LEU B N 1
ATOM 1695 C CA . LEU B 1 42 ? 3.344 -8.711 -9.68 1 90.75 42 LEU B CA 1
ATOM 1696 C C . LEU B 1 42 ? 3.348 -7.277 -9.148 1 90.75 42 LEU B C 1
ATOM 1698 O O . LEU B 1 42 ? 4.375 -6.598 -9.195 1 90.75 42 LEU B O 1
ATOM 1702 N N . ALA B 1 43 ? 2.164 -6.863 -8.68 1 91.06 43 ALA B N 1
ATOM 1703 C CA . ALA B 1 43 ? 2.123 -5.629 -7.891 1 91.06 43 ALA B CA 1
ATOM 1704 C C . ALA B 1 43 ? 2.908 -5.781 -6.594 1 91.06 43 ALA B C 1
ATOM 1706 O O . ALA B 1 43 ? 2.975 -6.871 -6.023 1 91.06 43 ALA B O 1
ATOM 1707 N N . PRO B 1 44 ? 3.506 -4.695 -6.113 1 94.44 44 PRO B N 1
ATOM 1708 C CA . PRO B 1 44 ? 4.133 -4.754 -4.789 1 94.44 44 PRO B CA 1
ATOM 1709 C C . PRO B 1 44 ? 3.168 -5.207 -3.699 1 94.44 44 PRO B C 1
ATOM 1711 O O . PRO B 1 44 ? 1.966 -4.941 -3.783 1 94.44 44 PRO B O 1
ATOM 1714 N N . ASN B 1 45 ? 3.693 -5.828 -2.65 1 97 45 ASN B N 1
ATOM 1715 C CA . ASN B 1 45 ? 2.852 -6.398 -1.604 1 97 45 ASN B CA 1
ATOM 1716 C C . ASN B 1 45 ? 2.018 -5.328 -0.909 1 97 45 ASN B C 1
ATOM 1718 O O . ASN B 1 45 ? 0.887 -5.59 -0.492 1 97 45 ASN B O 1
ATOM 1722 N N . VAL B 1 46 ? 2.562 -4.176 -0.823 1 97.44 46 VAL B N 1
ATOM 1723 C CA . VAL B 1 46 ? 1.812 -3.129 -0.139 1 97.44 46 VAL B CA 1
ATOM 1724 C C . VAL B 1 46 ? 0.538 -2.812 -0.918 1 97.44 46 VAL B C 1
ATOM 1726 O O . VAL B 1 46 ? -0.515 -2.564 -0.325 1 97.44 46 VAL B O 1
ATOM 1729 N N . TRP B 1 47 ? 0.649 -2.799 -2.201 1 96.81 47 TRP B N 1
ATOM 1730 C CA . TRP B 1 47 ? -0.527 -2.604 -3.043 1 96.81 47 TRP B CA 1
ATOM 1731 C C . TRP B 1 47 ? -1.533 -3.732 -2.844 1 96.81 47 TRP B C 1
ATOM 1733 O O . TRP B 1 47 ? -2.732 -3.482 -2.689 1 96.81 47 TRP B O 1
ATOM 1743 N N . SER B 1 48 ? -1.039 -4.891 -2.809 1 96.44 48 SER B N 1
ATOM 1744 C CA . SER B 1 48 ? -1.883 -6.07 -2.645 1 96.44 48 SER B CA 1
ATOM 1745 C C . SER B 1 48 ? -2.561 -6.078 -1.278 1 96.44 48 SER B C 1
ATOM 1747 O O . SER B 1 48 ? -3.758 -6.352 -1.175 1 96.44 48 SER B O 1
ATOM 1749 N N . LEU B 1 49 ? -1.78 -5.809 -0.259 1 97.75 49 LEU B N 1
ATOM 1750 C CA . LEU B 1 49 ? -2.332 -5.766 1.091 1 97.75 49 LEU B CA 1
ATOM 1751 C C . LEU B 1 49 ? -3.41 -4.695 1.203 1 97.75 49 LEU B C 1
ATOM 1753 O O . LEU B 1 49 ? -4.457 -4.922 1.813 1 97.75 49 LEU B O 1
ATOM 1757 N N . CYS B 1 50 ? -3.133 -3.574 0.618 1 97.62 50 CYS B N 1
ATOM 1758 C CA . CYS B 1 50 ? -4.125 -2.506 0.605 1 97.62 50 CYS B CA 1
ATOM 1759 C C . CYS B 1 50 ? -5.391 -2.945 -0.123 1 97.62 50 CYS B C 1
ATOM 1761 O O . CYS B 1 50 ? -6.492 -2.816 0.409 1 97.62 50 CYS B O 1
ATOM 1763 N N . GLU B 1 51 ? -5.223 -3.469 -1.274 1 96.31 51 GLU B N 1
ATOM 1764 C CA . GLU B 1 51 ? -6.344 -3.934 -2.084 1 96.31 51 GLU B CA 1
ATOM 1765 C C . GLU B 1 51 ? -7.18 -4.965 -1.329 1 96.31 51 GLU B C 1
ATOM 1767 O O . GLU B 1 51 ? -8.406 -4.961 -1.415 1 96.31 51 GLU B O 1
ATOM 1772 N N . ALA B 1 52 ? -6.535 -5.805 -0.652 1 95.81 52 ALA B N 1
ATOM 1773 C CA . ALA B 1 52 ? -7.211 -6.875 0.077 1 95.81 52 ALA B CA 1
ATOM 1774 C C . ALA B 1 52 ? -8.211 -6.309 1.082 1 95.81 52 ALA B C 1
ATOM 1776 O O . ALA B 1 52 ? -9.25 -6.914 1.344 1 95.81 52 ALA B O 1
ATOM 1777 N N . HIS B 1 53 ? -7.953 -5.18 1.61 1 95.31 53 HIS B N 1
ATOM 1778 C CA . HIS B 1 53 ? -8.828 -4.582 2.617 1 95.31 53 HIS B CA 1
ATOM 1779 C C . HIS B 1 53 ? -10.055 -3.947 1.976 1 95.31 53 HIS B C 1
ATOM 1781 O O . HIS B 1 53 ? -11.055 -3.693 2.652 1 95.31 53 HIS B O 1
ATOM 1787 N N . TYR B 1 54 ? -9.945 -3.658 0.78 1 95.69 54 TYR B N 1
ATOM 1788 C CA . TYR B 1 54 ? -11.078 -3.057 0.083 1 95.69 54 TYR B CA 1
ATOM 1789 C C . TYR B 1 54 ? -11.82 -4.094 -0.752 1 95.69 54 TYR B C 1
ATOM 1791 O O . TYR B 1 54 ? -12.766 -3.762 -1.468 1 95.69 54 TYR B O 1
ATOM 1799 N N . SER B 1 55 ? -11.375 -5.324 -0.7 1 92.81 55 SER B N 1
ATOM 1800 C CA . SER B 1 55 ? -11.984 -6.426 -1.436 1 92.81 55 SER B CA 1
ATOM 1801 C C . SER B 1 55 ? -12.562 -7.473 -0.486 1 92.81 55 SER B C 1
ATOM 1803 O O . SER B 1 55 ? -11.812 -8.148 0.222 1 92.81 55 SER B O 1
ATOM 1805 N N . GLU B 1 56 ? -13.805 -7.703 -0.469 1 88.5 56 GLU B N 1
ATOM 1806 C CA . GLU B 1 56 ? -14.453 -8.656 0.425 1 88.5 56 GLU B CA 1
ATOM 1807 C C . GLU B 1 56 ? -14.078 -10.086 0.077 1 88.5 56 GLU B C 1
ATOM 1809 O O . GLU B 1 56 ? -14.227 -10.992 0.9 1 88.5 56 GLU B O 1
ATOM 1814 N N . ASP B 1 57 ? -13.547 -10.297 -1.097 1 88.31 57 ASP B N 1
ATOM 1815 C CA . ASP B 1 57 ? -13.289 -11.641 -1.592 1 88.31 57 ASP B CA 1
ATOM 1816 C C . ASP B 1 57 ? -11.828 -12.039 -1.359 1 88.31 57 ASP B C 1
ATOM 1818 O O . ASP B 1 57 ? -11.438 -13.172 -1.641 1 88.31 57 ASP B O 1
ATOM 1822 N N . ALA B 1 58 ? -11.109 -11.086 -0.845 1 93.69 58 ALA B N 1
ATOM 1823 C CA . ALA B 1 58 ? -9.672 -11.336 -0.744 1 93.69 58 ALA B CA 1
ATOM 1824 C C . ALA B 1 58 ? -9.344 -12.133 0.517 1 93.69 58 ALA B C 1
ATOM 1826 O O . ALA B 1 58 ? -9.922 -11.898 1.577 1 93.69 58 ALA B O 1
ATOM 1827 N N . TRP B 1 59 ? -8.484 -13.094 0.384 1 95.75 59 TRP B N 1
ATOM 1828 C CA . TRP B 1 59 ? -7.898 -13.891 1.46 1 95.75 59 TRP B CA 1
ATOM 1829 C C . TRP B 1 59 ? -6.375 -13.859 1.4 1 95.75 59 TRP B C 1
ATOM 1831 O O . TRP B 1 59 ? -5.777 -14.312 0.422 1 95.75 59 TRP B O 1
ATOM 1841 N N . VAL B 1 60 ? -5.695 -13.273 2.508 1 98 60 VAL B N 1
ATOM 1842 C CA . VAL B 1 60 ? -4.254 -13.062 2.445 1 98 60 VAL B CA 1
ATOM 1843 C C . VAL B 1 60 ? -3.578 -13.758 3.625 1 98 60 VAL B C 1
ATOM 1845 O O . VAL B 1 60 ? -4.07 -13.695 4.754 1 98 60 VAL B O 1
ATOM 1848 N N . ARG B 1 61 ? -2.436 -14.359 3.352 1 98.62 61 ARG B N 1
ATOM 1849 C CA . ARG B 1 61 ? -1.602 -14.977 4.379 1 98.62 61 ARG B CA 1
ATOM 1850 C C . ARG B 1 61 ? -0.128 -14.656 4.156 1 98.62 61 ARG B C 1
ATOM 1852 O O . ARG B 1 61 ? 0.344 -14.641 3.016 1 98.62 61 ARG B O 1
ATOM 1859 N N . ALA B 1 62 ? 0.528 -14.375 5.238 1 98.81 62 ALA B N 1
ATOM 1860 C CA . ALA B 1 62 ? 1.989 -14.352 5.246 1 98.81 62 ALA B CA 1
ATOM 1861 C C . ALA B 1 62 ? 2.559 -15.766 5.328 1 98.81 62 ALA B C 1
ATOM 1863 O O . ALA B 1 62 ? 2.041 -16.609 6.062 1 98.81 62 ALA B O 1
ATOM 1864 N N . ILE B 1 63 ? 3.586 -16.016 4.574 1 98.81 63 ILE B N 1
ATOM 1865 C CA . ILE B 1 63 ? 4.207 -17.328 4.566 1 98.81 63 ILE B CA 1
ATOM 1866 C C . ILE B 1 63 ? 5.488 -17.297 5.398 1 98.81 63 ILE B C 1
ATOM 1868 O O . ILE B 1 63 ? 6.367 -16.469 5.168 1 98.81 63 ILE B O 1
ATOM 1872 N N . TYR B 1 64 ? 5.562 -18.203 6.336 1 98.69 64 TYR B N 1
ATOM 1873 C CA . TYR B 1 64 ? 6.754 -18.328 7.168 1 98.69 64 TYR B CA 1
ATOM 1874 C C . TYR B 1 64 ? 7.426 -19.688 6.941 1 98.69 64 TYR B C 1
ATOM 1876 O O . TYR B 1 64 ? 6.754 -20.703 6.836 1 98.69 64 TYR B O 1
ATOM 1884 N N . ALA B 1 65 ? 8.68 -19.672 6.695 1 98.56 65 ALA B N 1
ATOM 1885 C CA . ALA B 1 65 ? 9.523 -20.859 6.855 1 98.56 65 ALA B CA 1
ATOM 1886 C C . ALA B 1 65 ? 10.109 -20.938 8.266 1 98.56 65 ALA B C 1
ATOM 1888 O O . ALA B 1 65 ? 11.039 -20.203 8.594 1 98.56 65 ALA B O 1
ATOM 1889 N N . ASP B 1 66 ? 9.508 -21.797 9.008 1 97.25 66 ASP B N 1
ATOM 1890 C CA . ASP B 1 66 ? 9.75 -21.75 10.445 1 97.25 66 ASP B CA 1
ATOM 1891 C C . ASP B 1 66 ? 9.375 -20.391 11.023 1 97.25 66 ASP B C 1
ATOM 1893 O O . ASP B 1 66 ? 8.211 -20 10.984 1 97.25 66 ASP B O 1
ATOM 1897 N N . GLU B 1 67 ? 10.305 -19.625 11.445 1 97.06 67 GLU B N 1
ATOM 1898 C CA . GLU B 1 67 ? 9.938 -18.344 12.055 1 97.06 67 GLU B CA 1
ATOM 1899 C C . GLU B 1 67 ? 10.359 -17.172 11.172 1 97.06 67 GLU B C 1
ATOM 1901 O O . GLU B 1 67 ? 10.211 -16.016 11.562 1 97.06 67 GLU B O 1
ATOM 1906 N N . THR B 1 68 ? 10.852 -17.516 10.016 1 97.94 68 THR B N 1
ATOM 1907 C CA . THR B 1 68 ? 11.297 -16.469 9.102 1 97.94 68 THR B CA 1
ATOM 1908 C C . THR B 1 68 ? 10.227 -16.156 8.062 1 97.94 68 THR B C 1
ATOM 1910 O O . THR B 1 68 ? 9.734 -17.062 7.383 1 97.94 68 THR B O 1
ATOM 1913 N N . LEU B 1 69 ? 9.82 -14.906 7.965 1 98.62 69 LEU B N 1
ATOM 1914 C CA . LEU B 1 69 ? 8.898 -14.461 6.93 1 98.62 69 LEU B CA 1
ATOM 1915 C C . LEU B 1 69 ? 9.516 -14.609 5.543 1 98.62 69 LEU B C 1
ATOM 1917 O O . LEU B 1 69 ? 10.578 -14.047 5.27 1 98.62 69 LEU B O 1
ATOM 1921 N N . VAL B 1 70 ? 8.812 -15.375 4.625 1 98.62 70 VAL B N 1
ATOM 1922 C CA . VAL B 1 70 ? 9.508 -15.672 3.375 1 98.62 70 VAL B CA 1
ATOM 1923 C C . VAL B 1 70 ? 8.602 -15.32 2.191 1 98.62 70 VAL B C 1
ATOM 1925 O O . VAL B 1 70 ? 9.047 -15.336 1.041 1 98.62 70 VAL B O 1
ATOM 1928 N N . GLY B 1 71 ? 7.344 -15.055 2.475 1 98.62 71 GLY B N 1
ATOM 1929 C CA . GLY B 1 71 ? 6.492 -14.805 1.324 1 98.62 71 GLY B CA 1
ATOM 1930 C C . GLY B 1 71 ? 5.086 -14.375 1.706 1 98.62 71 GLY B C 1
ATOM 1931 O O . GLY B 1 71 ? 4.809 -14.109 2.877 1 98.62 71 GLY B O 1
ATOM 1932 N N . MET B 1 72 ? 4.223 -14.266 0.681 1 98.81 72 MET B N 1
ATOM 1933 C CA . MET B 1 72 ? 2.814 -13.906 0.824 1 98.81 72 MET B CA 1
ATOM 1934 C C . MET B 1 72 ? 1.958 -14.641 -0.204 1 98.81 72 MET B C 1
ATOM 1936 O O . MET B 1 72 ? 2.35 -14.766 -1.365 1 98.81 72 MET B O 1
ATOM 1940 N N . LEU B 1 73 ? 0.839 -15.133 0.203 1 98.5 73 LEU B N 1
ATOM 1941 C CA . LEU B 1 73 ? -0.175 -15.727 -0.656 1 98.5 73 LEU B CA 1
ATOM 1942 C C . LEU B 1 73 ? -1.504 -14.992 -0.525 1 98.5 73 LEU B C 1
ATOM 1944 O O . LEU B 1 73 ? -2.025 -14.836 0.581 1 98.5 73 LEU B O 1
ATOM 1948 N N . MET B 1 74 ? -1.972 -14.461 -1.567 1 97.88 74 MET B N 1
ATOM 1949 C CA . MET B 1 74 ? -3.277 -13.812 -1.637 1 97.88 74 MET B CA 1
ATOM 1950 C C . MET B 1 74 ? -4.176 -14.508 -2.654 1 97.88 74 MET B C 1
ATOM 1952 O O . MET B 1 74 ? -3.793 -14.68 -3.812 1 97.88 74 MET B O 1
ATOM 1956 N N . MET B 1 75 ? -5.312 -14.977 -2.211 1 96.56 75 MET B N 1
ATOM 1957 C CA . MET B 1 75 ? -6.301 -15.594 -3.086 1 96.56 75 MET B CA 1
ATOM 1958 C C . MET B 1 75 ? -7.605 -14.805 -3.078 1 96.56 75 MET B C 1
ATOM 1960 O O . MET B 1 75 ? -7.836 -13.992 -2.186 1 96.56 75 MET B O 1
ATOM 1964 N N . ALA B 1 76 ? -8.281 -14.953 -4.059 1 92.69 76 ALA B N 1
ATOM 1965 C CA . ALA B 1 76 ? -9.625 -14.383 -4.148 1 92.69 76 ALA B CA 1
ATOM 1966 C C . ALA B 1 76 ? -10.609 -15.398 -4.723 1 92.69 76 ALA B C 1
ATOM 1968 O O . ALA B 1 76 ? -10.219 -16.312 -5.449 1 92.69 76 ALA B O 1
ATOM 1969 N N . ILE B 1 77 ? -11.805 -15.219 -4.266 1 86.5 77 ILE B N 1
ATOM 1970 C CA . ILE B 1 77 ? -12.891 -16.031 -4.797 1 86.5 77 ILE B CA 1
ATOM 1971 C C . ILE B 1 77 ? -13.68 -15.234 -5.828 1 86.5 77 ILE B C 1
ATOM 1973 O O . ILE B 1 77 ? -14.102 -14.102 -5.559 1 86.5 77 ILE B O 1
ATOM 1977 N N . TRP B 1 78 ? -13.797 -15.641 -7.027 1 76.88 78 TRP B N 1
ATOM 1978 C CA . TRP B 1 78 ? -14.594 -14.992 -8.062 1 76.88 78 TRP B CA 1
ATOM 1979 C C . TRP B 1 78 ? -15.984 -15.609 -8.148 1 76.88 78 TRP B C 1
ATOM 1981 O O . TRP B 1 78 ? -16.969 -14.906 -8.344 1 76.88 78 TRP B O 1
ATOM 1991 N N . ASP B 1 79 ? -16.109 -16.875 -8.07 1 76.5 79 ASP B N 1
ATOM 1992 C CA . ASP B 1 79 ? -17.328 -17.656 -7.957 1 76.5 79 ASP B CA 1
ATOM 1993 C C . ASP B 1 79 ? -17.156 -18.797 -6.953 1 76.5 79 ASP B C 1
ATOM 1995 O O . ASP B 1 79 ? -16.422 -19.75 -7.211 1 76.5 79 ASP B O 1
ATOM 1999 N N . PRO B 1 80 ? -17.859 -18.656 -5.824 1 67.69 80 PRO B N 1
ATOM 2000 C CA . PRO B 1 80 ? -17.625 -19.594 -4.727 1 67.69 80 PRO B CA 1
ATOM 2001 C C . PRO B 1 80 ? -17.859 -21.047 -5.137 1 67.69 80 PRO B C 1
ATOM 2003 O O . PRO B 1 80 ? -17.266 -21.969 -4.555 1 67.69 80 PRO B O 1
ATOM 2006 N N . ASP B 1 81 ? -18.656 -21.156 -6.047 1 72.19 81 ASP B N 1
ATOM 2007 C CA . ASP B 1 81 ? -18.984 -22.516 -6.441 1 72.19 81 ASP B CA 1
ATOM 2008 C C . ASP B 1 81 ? -18.062 -23 -7.57 1 72.19 81 ASP B C 1
ATOM 2010 O O . ASP B 1 81 ? -18.062 -24.188 -7.902 1 72.19 81 ASP B O 1
ATOM 2014 N N . GLU B 1 82 ? -17.219 -22.062 -8.008 1 76.06 82 GLU B N 1
ATOM 2015 C CA . GLU B 1 82 ? -16.578 -22.484 -9.242 1 76.06 82 GLU B CA 1
ATOM 2016 C C . GLU B 1 82 ? -15.094 -22.141 -9.25 1 76.06 82 GLU B C 1
ATOM 2018 O O . GLU B 1 82 ? -14.258 -22.953 -9.617 1 76.06 82 GLU B O 1
ATOM 2023 N N . ALA B 1 83 ? -14.812 -20.969 -8.852 1 85.38 83 ALA B N 1
ATOM 2024 C CA . ALA B 1 83 ? -13.469 -20.578 -9.273 1 85.38 83 ALA B CA 1
ATOM 2025 C C . ALA B 1 83 ? -12.781 -19.734 -8.195 1 85.38 83 ALA B C 1
ATOM 2027 O O . ALA B 1 83 ? -13.352 -18.75 -7.707 1 85.38 83 ALA B O 1
ATOM 2028 N N . TYR B 1 84 ? -11.586 -20.234 -7.754 1 92.44 84 TYR B N 1
ATOM 2029 C CA . TYR B 1 84 ? -10.648 -19.469 -6.941 1 92.44 84 TYR B CA 1
ATOM 2030 C C . TYR B 1 84 ? -9.461 -19 -7.77 1 92.44 84 TYR B C 1
ATOM 2032 O O . TYR B 1 84 ? -9.18 -19.562 -8.828 1 92.44 84 TYR B O 1
ATOM 2040 N N . TYR B 1 85 ? -8.906 -17.969 -7.297 1 95 85 TYR B N 1
ATOM 2041 C CA . TYR B 1 85 ? -7.754 -17.422 -8 1 95 85 TYR B CA 1
ATOM 2042 C C . TYR B 1 85 ? -6.625 -17.094 -7.031 1 95 85 TYR B C 1
ATOM 2044 O O . TYR B 1 85 ? -6.871 -16.562 -5.945 1 95 85 TYR B O 1
ATOM 2052 N N . ILE B 1 86 ? -5.465 -17.531 -7.43 1 96.12 86 ILE B N 1
ATOM 2053 C CA . ILE B 1 86 ? -4.297 -16.906 -6.812 1 96.12 86 ILE B CA 1
ATOM 2054 C C . ILE B 1 86 ? -4.121 -15.484 -7.352 1 96.12 86 ILE B C 1
ATOM 2056 O O . ILE B 1 86 ? -3.791 -15.297 -8.523 1 96.12 86 ILE B O 1
ATOM 2060 N N . TRP B 1 87 ? -4.398 -14.547 -6.543 1 93.75 87 TRP B N 1
ATOM 2061 C CA . TRP B 1 87 ? -4.336 -13.141 -6.938 1 93.75 87 TRP B CA 1
ATOM 2062 C C . TRP B 1 87 ? -2.906 -12.617 -6.879 1 93.75 87 TRP B C 1
ATOM 2064 O O . TRP B 1 87 ? -2.449 -11.938 -7.797 1 93.75 87 TRP B O 1
ATOM 2074 N N . ARG B 1 88 ? -2.203 -12.922 -5.848 1 95.69 88 ARG B N 1
ATOM 2075 C CA . ARG B 1 88 ? -0.792 -12.594 -5.664 1 95.69 88 ARG B CA 1
ATOM 2076 C C . ARG B 1 88 ? -0.074 -13.695 -4.895 1 95.69 88 ARG B C 1
ATOM 2078 O O . ARG B 1 88 ? -0.589 -14.195 -3.893 1 95.69 88 ARG B O 1
ATOM 2085 N N . PHE B 1 89 ? 0.993 -14.156 -5.391 1 97.44 89 PHE B N 1
ATOM 2086 C CA . PHE B 1 89 ? 1.834 -15.164 -4.75 1 97.44 89 PHE B CA 1
ATOM 2087 C C . PHE B 1 89 ? 3.311 -14.828 -4.934 1 97.44 89 PHE B C 1
ATOM 2089 O O . PHE B 1 89 ? 3.803 -14.766 -6.062 1 97.44 89 PHE B O 1
ATOM 2096 N N . MET B 1 90 ? 3.93 -14.586 -3.801 1 96.44 90 MET B N 1
ATOM 2097 C CA . MET B 1 90 ? 5.332 -14.18 -3.881 1 96.44 90 MET B CA 1
ATOM 2098 C C . MET B 1 90 ? 6.164 -14.906 -2.828 1 96.44 90 MET B C 1
ATOM 2100 O O . MET B 1 90 ? 5.742 -15.039 -1.679 1 96.44 90 MET B O 1
ATOM 2104 N N . ILE B 1 91 ? 7.25 -15.461 -3.236 1 97.81 91 ILE B N 1
ATOM 2105 C CA . ILE B 1 91 ? 8.352 -15.836 -2.357 1 97.81 91 ILE B CA 1
ATOM 2106 C C . ILE B 1 91 ? 9.484 -14.82 -2.488 1 97.81 91 ILE B C 1
ATOM 2108 O O . ILE B 1 91 ? 9.906 -14.492 -3.6 1 97.81 91 ILE B O 1
ATOM 2112 N N . ASP B 1 92 ? 9.891 -14.273 -1.332 1 98.06 92 ASP B N 1
ATOM 2113 C CA . ASP B 1 92 ? 10.977 -13.297 -1.349 1 98.06 92 ASP B CA 1
ATOM 2114 C C . ASP B 1 92 ? 12.18 -13.828 -2.125 1 98.06 92 ASP B C 1
ATOM 2116 O O . ASP B 1 92 ? 12.555 -14.992 -1.984 1 98.06 92 ASP B O 1
ATOM 2120 N N . GLY B 1 93 ? 12.797 -12.969 -2.955 1 96.81 93 GLY B N 1
ATOM 2121 C CA . GLY B 1 93 ? 13.914 -13.352 -3.803 1 96.81 93 GLY B CA 1
ATOM 2122 C C . GLY B 1 93 ? 15.023 -14.055 -3.047 1 96.81 93 GLY B C 1
ATOM 2123 O O . GLY B 1 93 ? 15.719 -14.906 -3.602 1 96.81 93 GLY B O 1
ATOM 2124 N N . ARG B 1 94 ? 15.18 -13.789 -1.719 1 96.19 94 ARG B N 1
ATOM 2125 C CA . ARG B 1 94 ? 16.234 -14.336 -0.878 1 96.19 94 ARG B CA 1
ATOM 2126 C C . ARG B 1 94 ? 15.992 -15.812 -0.591 1 96.19 94 ARG B C 1
ATOM 2128 O O . ARG B 1 94 ? 16.922 -16.547 -0.241 1 96.19 94 ARG B O 1
ATOM 2135 N N . TYR B 1 95 ? 14.766 -16.203 -0.778 1 97.25 95 TYR B N 1
ATOM 2136 C CA . TYR B 1 95 ? 14.414 -17.547 -0.324 1 97.25 95 TYR B CA 1
ATOM 2137 C C . TYR B 1 95 ? 13.812 -18.359 -1.458 1 97.25 95 TYR B C 1
ATOM 2139 O O . TYR B 1 95 ? 13.055 -19.297 -1.217 1 97.25 95 TYR B O 1
ATOM 2147 N N . GLN B 1 96 ? 14.07 -17.938 -2.615 1 94.75 96 GLN B N 1
ATOM 2148 C CA . GLN B 1 96 ? 13.578 -18.672 -3.771 1 94.75 96 GLN B CA 1
ATOM 2149 C C . GLN B 1 96 ? 14.453 -19.891 -4.062 1 94.75 96 GLN B C 1
ATOM 2151 O O . GLN B 1 96 ? 15.547 -20.016 -3.51 1 94.75 96 GLN B O 1
ATOM 2156 N N . SER B 1 97 ? 13.898 -20.828 -4.852 1 94.38 97 SER B N 1
ATOM 2157 C CA . SER B 1 97 ? 14.57 -22.047 -5.281 1 94.38 97 SER B CA 1
ATOM 2158 C C . SER B 1 97 ? 14.789 -23 -4.109 1 94.38 97 SER B C 1
ATOM 2160 O O . SER B 1 97 ? 15.773 -23.734 -4.086 1 94.38 97 SER B O 1
ATOM 2162 N N . LEU B 1 98 ? 13.953 -22.906 -3.15 1 96.56 98 LEU B N 1
ATOM 2163 C CA . LEU B 1 98 ? 13.992 -23.812 -1.998 1 96.56 98 LEU B CA 1
ATOM 2164 C C . LEU B 1 98 ? 12.742 -24.688 -1.947 1 96.56 98 LEU B C 1
ATOM 2166 O O . LEU B 1 98 ? 12.492 -25.344 -0.94 1 96.56 98 LEU B O 1
ATOM 2170 N N . GLY B 1 99 ? 11.945 -24.578 -2.996 1 97.31 99 GLY B N 1
ATOM 2171 C CA . GLY B 1 99 ? 10.742 -25.406 -3.072 1 97.31 99 GLY B CA 1
ATOM 2172 C C . GLY B 1 99 ? 9.531 -24.75 -2.449 1 97.31 99 GLY B C 1
ATOM 2173 O O . GLY B 1 99 ? 8.445 -25.344 -2.41 1 97.31 99 GLY B O 1
ATOM 2174 N N . TYR B 1 100 ? 9.641 -23.562 -1.966 1 98.31 100 TYR B N 1
ATOM 2175 C CA . TYR B 1 100 ? 8.562 -22.891 -1.261 1 98.31 100 TYR B CA 1
ATOM 2176 C C . TYR B 1 100 ? 7.43 -22.516 -2.217 1 98.31 100 TYR B C 1
ATOM 2178 O O . TYR B 1 100 ? 6.262 -22.484 -1.822 1 98.31 100 TYR B O 1
ATOM 2186 N N . GLY B 1 101 ? 7.824 -22.25 -3.488 1 97.81 101 GLY B N 1
ATOM 2187 C CA . GLY B 1 101 ? 6.801 -21.969 -4.484 1 97.81 101 GLY B CA 1
ATOM 2188 C C . GLY B 1 101 ? 5.812 -23.109 -4.66 1 97.81 101 GLY B C 1
ATOM 2189 O O . GLY B 1 101 ? 4.602 -22.906 -4.527 1 97.81 101 GLY B O 1
ATOM 2190 N N . ARG B 1 102 ? 6.344 -24.219 -4.953 1 97.75 102 ARG B N 1
ATOM 2191 C CA . ARG B 1 102 ? 5.504 -25.406 -5.133 1 97.75 102 ARG B CA 1
ATOM 2192 C C . ARG B 1 102 ? 4.664 -25.672 -3.893 1 97.75 102 ARG B C 1
ATOM 2194 O O . ARG B 1 102 ? 3.449 -25.859 -3.988 1 97.75 102 ARG B O 1
ATOM 2201 N N . ARG B 1 103 ? 5.242 -25.656 -2.744 1 98.38 103 ARG B N 1
ATOM 2202 C CA . ARG B 1 103 ? 4.547 -25.938 -1.492 1 98.38 103 ARG B CA 1
ATOM 2203 C C . ARG B 1 103 ? 3.465 -24.891 -1.223 1 98.38 103 ARG B C 1
ATOM 2205 O O . ARG B 1 103 ? 2.43 -25.203 -0.633 1 98.38 103 ARG B O 1
ATOM 2212 N N . GLY B 1 104 ? 3.732 -23.625 -1.607 1 98.31 104 GLY B N 1
ATOM 2213 C CA . GLY B 1 104 ? 2.729 -22.578 -1.473 1 98.31 104 GLY B CA 1
ATOM 2214 C C . GLY B 1 104 ? 1.489 -22.828 -2.309 1 98.31 104 GLY B C 1
ATOM 2215 O O . GLY B 1 104 ? 0.366 -22.688 -1.821 1 98.31 104 GLY B O 1
ATOM 2216 N N . VAL B 1 105 ? 1.701 -23.234 -3.578 1 97.94 105 VAL B N 1
ATOM 2217 C CA . VAL B 1 105 ? 0.585 -23.516 -4.473 1 97.94 105 VAL B CA 1
ATOM 2218 C C . VAL B 1 105 ? -0.173 -24.75 -3.982 1 97.94 105 VAL B C 1
ATOM 2220 O O . VAL B 1 105 ? -1.406 -24.766 -3.994 1 97.94 105 VAL B O 1
ATOM 2223 N N . GLU B 1 106 ? 0.528 -25.734 -3.537 1 97.44 106 GLU B N 1
ATOM 2224 C CA . GLU B 1 106 ? -0.1 -26.938 -2.982 1 97.44 106 GLU B CA 1
ATOM 2225 C C . GLU B 1 106 ? -0.949 -26.594 -1.761 1 97.44 106 GLU B C 1
ATOM 2227 O O . GLU B 1 106 ? -2.047 -27.125 -1.593 1 97.44 106 GLU B O 1
ATOM 2232 N N . PHE B 1 107 ? -0.444 -25.766 -0.894 1 97.75 107 PHE B N 1
ATOM 2233 C CA . PHE B 1 107 ? -1.225 -25.297 0.244 1 97.75 107 PHE B CA 1
ATOM 2234 C C . PHE B 1 107 ? -2.502 -24.609 -0.224 1 97.75 107 PHE B C 1
ATOM 2236 O O . PHE B 1 107 ? -3.58 -24.859 0.321 1 97.75 107 PHE B O 1
ATOM 2243 N N . ALA B 1 108 ? -2.379 -23.703 -1.223 1 97.44 108 ALA B N 1
ATOM 2244 C CA . ALA B 1 108 ? -3.543 -22.984 -1.746 1 97.44 108 ALA B CA 1
ATOM 2245 C C . ALA B 1 108 ? -4.625 -23.969 -2.193 1 97.44 108 ALA B C 1
ATOM 2247 O O . ALA B 1 108 ? -5.793 -23.812 -1.822 1 97.44 108 ALA B O 1
ATOM 2248 N N . MET B 1 109 ? -4.1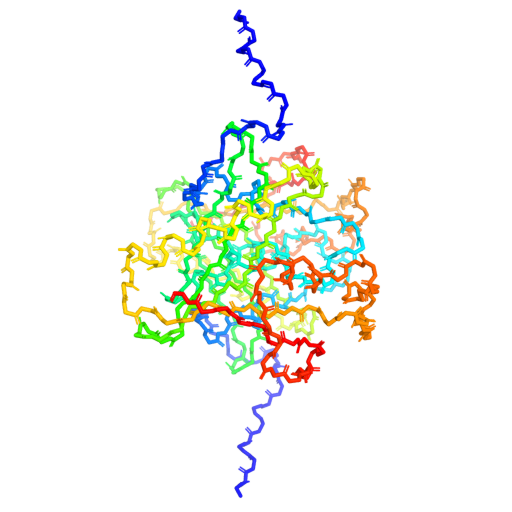95 -24.922 -2.957 1 96.31 109 MET B N 1
ATOM 2249 C CA . MET B 1 109 ? -5.141 -25.922 -3.457 1 96.31 109 MET B CA 1
ATOM 2250 C C . MET B 1 109 ? -5.793 -26.672 -2.307 1 96.31 109 MET B C 1
ATOM 2252 O O . MET B 1 109 ? -7.012 -26.844 -2.279 1 96.31 109 MET B O 1
ATOM 2256 N N . ALA B 1 110 ? -5.008 -27.141 -1.33 1 96.31 110 ALA B N 1
ATOM 2257 C CA . ALA B 1 110 ? -5.523 -27.875 -0.178 1 96.31 110 ALA B CA 1
ATOM 2258 C C . ALA B 1 110 ? -6.496 -27.016 0.628 1 96.31 110 ALA B C 1
ATOM 2260 O O . ALA B 1 110 ? -7.531 -27.5 1.085 1 96.31 110 ALA B O 1
ATOM 2261 N N . HIS B 1 111 ? -6.133 -25.766 0.795 1 95.44 111 HIS B N 1
ATOM 2262 C CA . HIS B 1 111 ? -6.98 -24.844 1.539 1 95.44 111 HIS B CA 1
ATOM 2263 C C . HIS B 1 111 ? -8.344 -24.688 0.873 1 95.44 111 HIS B C 1
ATOM 2265 O O . HIS B 1 111 ? -9.375 -24.734 1.545 1 95.44 111 HIS B O 1
ATOM 2271 N N . ILE B 1 112 ? -8.32 -24.484 -0.43 1 94.31 112 ILE B N 1
ATOM 2272 C CA . ILE B 1 112 ? -9.57 -24.328 -1.176 1 94.31 112 ILE B CA 1
ATOM 2273 C C . ILE B 1 112 ? -10.414 -25.594 -1.053 1 94.31 112 ILE B C 1
ATOM 2275 O O . ILE B 1 112 ? -11.609 -25.516 -0.764 1 94.31 112 ILE B O 1
ATOM 2279 N N . ARG B 1 113 ? -9.82 -26.75 -1.228 1 92.88 113 ARG B N 1
ATOM 2280 C CA . ARG B 1 113 ? -10.531 -28.016 -1.155 1 92.88 113 ARG B CA 1
ATOM 2281 C C . ARG B 1 113 ? -11.18 -28.203 0.214 1 92.88 113 ARG B C 1
ATOM 2283 O O . ARG B 1 113 ? -12.289 -28.734 0.318 1 92.88 113 ARG B O 1
ATOM 2290 N N . GLN B 1 114 ? -10.469 -27.797 1.223 1 92.81 114 GLN B N 1
ATOM 2291 C CA . GLN B 1 114 ? -10.93 -27.984 2.596 1 92.81 114 GLN B CA 1
ATOM 2292 C C . GLN B 1 114 ? -12.07 -27.016 2.928 1 92.81 114 GLN B C 1
ATOM 2294 O O . GLN B 1 114 ? -13.039 -27.406 3.584 1 92.81 114 GLN B O 1
ATOM 2299 N N . HIS B 1 115 ? -12 -25.828 2.447 1 90.69 115 HIS B N 1
ATOM 2300 C CA . HIS B 1 115 ? -12.922 -24.797 2.922 1 90.69 115 HIS B CA 1
ATOM 2301 C C . HIS B 1 115 ? -14.008 -24.516 1.892 1 90.69 115 HIS B C 1
ATOM 2303 O O . HIS B 1 115 ? -15.023 -23.891 2.211 1 90.69 115 HIS B O 1
ATOM 2309 N N . ASN B 1 116 ? -13.734 -24.922 0.692 1 88.56 116 ASN B N 1
ATOM 2310 C CA . ASN B 1 116 ? -14.688 -24.766 -0.394 1 88.56 116 ASN B CA 1
ATOM 2311 C C . ASN B 1 116 ? -14.75 -26 -1.287 1 88.56 116 ASN B C 1
ATOM 2313 O O . ASN B 1 116 ? -14.367 -25.938 -2.459 1 88.56 116 ASN B O 1
ATOM 2317 N N . PRO B 1 117 ? -15.336 -27.016 -0.841 1 87.56 117 PRO B N 1
ATOM 2318 C CA . PRO B 1 117 ? -15.312 -28.297 -1.549 1 87.56 117 PRO B CA 1
ATOM 2319 C C . PRO B 1 117 ? -16.016 -28.25 -2.902 1 87.56 117 PRO B C 1
ATOM 2321 O O . PRO B 1 117 ? -15.797 -29.109 -3.754 1 87.56 117 PRO B O 1
ATOM 2324 N N . GLY B 1 118 ? -16.781 -27.266 -3.129 1 87.75 118 GLY B N 1
ATOM 2325 C CA . GLY B 1 118 ? -17.453 -27.141 -4.41 1 87.75 118 GLY B CA 1
ATOM 2326 C C . GLY B 1 118 ? -16.609 -26.453 -5.469 1 87.75 118 GLY B C 1
ATOM 2327 O O . GLY B 1 118 ? -16.984 -26.406 -6.637 1 87.75 118 GLY B O 1
ATOM 2328 N N . ALA B 1 119 ? -15.469 -25.969 -5.027 1 91 119 ALA B N 1
ATOM 2329 C CA . ALA B 1 119 ? -14.594 -25.281 -5.977 1 91 119 ALA B CA 1
ATOM 2330 C C . ALA B 1 119 ? -14.07 -26.25 -7.031 1 91 119 ALA B C 1
ATOM 2332 O O . ALA B 1 119 ? -13.672 -27.375 -6.707 1 91 119 ALA B O 1
ATOM 2333 N N . LYS B 1 120 ? -14 -25.844 -8.281 1 93.44 120 LYS B N 1
ATOM 2334 C CA . LYS B 1 120 ? -13.641 -26.734 -9.383 1 93.44 120 LYS B CA 1
ATOM 2335 C C . LYS B 1 120 ? -12.258 -26.391 -9.938 1 93.44 120 LYS B C 1
ATOM 2337 O O . LYS B 1 120 ? -11.523 -27.281 -10.375 1 93.44 120 LYS B O 1
ATOM 2342 N N . THR B 1 121 ? -11.984 -25.062 -9.906 1 95.19 121 THR B N 1
ATOM 2343 C CA . THR B 1 121 ? -10.742 -24.656 -10.547 1 95.19 121 THR B CA 1
ATOM 2344 C C . THR B 1 121 ? -10.008 -23.625 -9.703 1 95.19 121 THR B C 1
ATOM 2346 O O . THR B 1 121 ? -10.625 -22.938 -8.875 1 95.19 121 THR B O 1
ATOM 2349 N N . LEU B 1 122 ? -8.742 -23.594 -9.812 1 96.81 122 LEU B N 1
ATOM 2350 C CA . LEU B 1 122 ? -7.855 -22.562 -9.305 1 96.81 122 LEU B CA 1
ATOM 2351 C C . LEU B 1 122 ? -7.121 -21.859 -10.445 1 96.81 122 LEU B C 1
ATOM 2353 O O . LEU B 1 122 ? -6.434 -22.516 -11.234 1 96.81 122 LEU B O 1
ATOM 2357 N N . GLY B 1 123 ? -7.391 -20.609 -10.586 1 96.38 123 GLY B N 1
ATOM 2358 C CA . GLY B 1 123 ? -6.766 -19.844 -11.648 1 96.38 123 GLY B CA 1
ATOM 2359 C C . GLY B 1 123 ? -5.676 -18.922 -11.148 1 96.38 123 GLY B C 1
ATOM 2360 O O . GLY B 1 123 ? -5.566 -18.672 -9.945 1 96.38 123 GLY B O 1
ATOM 2361 N N . VAL B 1 124 ? -4.82 -18.438 -12.023 1 96.19 124 VAL B N 1
ATOM 2362 C CA . VAL B 1 124 ? -3.791 -17.438 -11.734 1 96.19 124 VAL B CA 1
ATOM 2363 C C . VAL B 1 124 ? -3.506 -16.609 -12.984 1 96.19 124 VAL B C 1
ATOM 2365 O O . VAL B 1 124 ? -3.523 -17.125 -14.102 1 96.19 124 VAL B O 1
ATOM 2368 N N . MET B 1 125 ? -3.396 -15.32 -12.797 1 93.44 125 MET B N 1
ATOM 2369 C CA . MET B 1 125 ? -2.859 -14.484 -13.867 1 93.44 125 MET B CA 1
ATOM 2370 C C . MET B 1 125 ? -1.335 -14.523 -13.875 1 93.44 125 MET B C 1
ATOM 2372 O O . MET B 1 125 ? -0.703 -14.344 -12.828 1 93.44 125 MET B O 1
ATOM 2376 N N . SER B 1 126 ? -0.763 -14.805 -15.047 1 95.19 126 SER B N 1
ATOM 2377 C CA . SER B 1 126 ? 0.681 -14.992 -15.141 1 95.19 126 SER B CA 1
ATOM 2378 C C . SER B 1 126 ? 1.266 -14.172 -16.281 1 95.19 126 SER B C 1
ATOM 2380 O O . SER B 1 126 ? 0.566 -13.859 -17.25 1 95.19 126 SER B O 1
ATOM 2382 N N . THR B 1 127 ? 2.557 -13.812 -16.125 1 95.56 127 THR B N 1
ATOM 2383 C CA . THR B 1 127 ? 3.324 -13.359 -17.281 1 95.56 127 THR B CA 1
ATOM 2384 C C . THR B 1 127 ? 3.521 -14.492 -18.281 1 95.56 127 THR B C 1
ATOM 2386 O O . THR B 1 127 ? 3.867 -15.609 -17.891 1 95.56 127 THR B O 1
ATOM 2389 N N . PRO B 1 128 ? 3.301 -14.242 -19.562 1 95.81 128 PRO B N 1
ATOM 2390 C CA . PRO B 1 128 ? 3.467 -15.312 -20.547 1 95.81 128 PRO B CA 1
ATOM 2391 C C . PRO B 1 128 ? 4.922 -15.75 -20.703 1 95.81 128 PRO B C 1
ATOM 2393 O O . PRO B 1 128 ? 5.832 -15.07 -20.219 1 95.81 128 PRO B O 1
ATOM 2396 N N . PRO B 1 129 ? 5.137 -16.922 -21.328 1 95.75 129 PRO B N 1
ATOM 2397 C CA . PRO B 1 129 ? 6.492 -17.469 -21.406 1 95.75 129 PRO B CA 1
ATOM 2398 C C . PRO B 1 129 ? 7.441 -16.562 -22.188 1 95.75 129 PRO B C 1
ATOM 2400 O O . PRO B 1 129 ? 8.656 -16.609 -21.984 1 95.75 129 PRO B O 1
ATOM 2403 N N . GLU B 1 130 ? 6.926 -15.688 -23.016 1 95.31 130 GLU B N 1
ATOM 2404 C CA . GLU B 1 130 ? 7.75 -14.789 -23.828 1 95.31 130 GLU B CA 1
ATOM 2405 C C . GLU B 1 130 ? 8.086 -13.508 -23.062 1 95.31 130 GLU B C 1
ATOM 2407 O O . GLU B 1 130 ? 8.828 -12.664 -23.562 1 95.31 130 GLU B O 1
ATOM 2412 N N . GLY B 1 131 ? 7.602 -13.367 -21.859 1 94.56 131 GLY B N 1
ATOM 2413 C CA . GLY B 1 131 ? 7.805 -12.156 -21.094 1 94.56 131 GLY B CA 1
ATOM 2414 C C . GLY B 1 131 ? 6.773 -11.086 -21.375 1 94.56 131 GLY B C 1
ATOM 2415 O O . GLY B 1 131 ? 5.68 -11.383 -21.875 1 94.56 131 GLY B O 1
ATOM 2416 N N . LYS B 1 132 ? 6.992 -9.984 -20.859 1 92.12 132 LYS B N 1
ATOM 2417 C CA . LYS B 1 132 ? 6.105 -8.852 -21.125 1 92.12 132 LYS B CA 1
ATOM 2418 C C . LYS B 1 132 ? 6.883 -7.543 -21.188 1 92.12 132 LYS B C 1
ATOM 2420 O O . LYS B 1 132 ? 7.859 -7.359 -20.453 1 92.12 132 LYS B O 1
ATOM 2425 N N . SER B 1 133 ? 6.492 -6.699 -22.125 1 88.56 133 SER B N 1
ATOM 2426 C CA . SER B 1 133 ? 7.059 -5.367 -22.297 1 88.56 133 SER B CA 1
ATOM 2427 C C . SER B 1 133 ? 6.023 -4.281 -22.016 1 88.56 133 SER B C 1
ATOM 2429 O O . SER B 1 133 ? 4.848 -4.438 -22.359 1 88.56 133 SER B O 1
ATOM 2431 N N . SER B 1 134 ? 6.469 -3.266 -21.312 1 86 134 SER B N 1
ATOM 2432 C CA . SER B 1 134 ? 5.598 -2.154 -20.953 1 86 134 SER B CA 1
ATOM 2433 C C . SER B 1 134 ? 6.312 -0.816 -21.109 1 86 134 SER B C 1
ATOM 2435 O O . SER B 1 134 ? 7.543 -0.769 -21.203 1 86 134 SER B O 1
ATOM 2437 N N . GLU B 1 135 ? 5.523 0.184 -21.312 1 86.94 135 GLU B N 1
ATOM 2438 C CA . GLU B 1 135 ? 6.094 1.527 -21.312 1 86.94 135 GLU B CA 1
ATOM 2439 C C . GLU B 1 135 ? 6.816 1.83 -20 1 86.94 135 GLU B C 1
ATOM 2441 O O . GLU B 1 135 ? 7.789 2.592 -19.984 1 86.94 135 GLU B O 1
ATOM 2446 N N . ASN B 1 136 ? 6.309 1.313 -18.984 1 85.38 136 ASN B N 1
ATOM 2447 C CA . ASN B 1 136 ? 7.008 1.357 -17.703 1 85.38 136 ASN B CA 1
ATOM 2448 C C . ASN B 1 136 ? 8.023 0.229 -17.578 1 85.38 136 ASN B C 1
ATOM 2450 O O . ASN B 1 136 ? 7.652 -0.933 -17.406 1 85.38 136 ASN B O 1
ATOM 2454 N N . PRO B 1 137 ? 9.227 0.607 -17.594 1 87.25 137 PRO B N 1
ATOM 2455 C CA . PRO B 1 137 ? 10.266 -0.423 -17.594 1 87.25 137 PRO B CA 1
ATOM 2456 C C . PRO B 1 137 ? 10.219 -1.31 -16.359 1 87.25 137 PRO B C 1
ATOM 2458 O O . PRO B 1 137 ? 10.688 -2.449 -16.391 1 87.25 137 PRO B O 1
ATOM 2461 N N . LEU B 1 138 ? 9.68 -0.822 -15.266 1 85.31 138 LEU B N 1
ATOM 2462 C CA . LEU B 1 138 ? 9.594 -1.587 -14.023 1 85.31 138 LEU B CA 1
ATOM 2463 C C . LEU B 1 138 ? 8.609 -2.748 -14.172 1 85.31 138 LEU B C 1
ATOM 2465 O O . LEU B 1 138 ? 8.609 -3.672 -13.352 1 85.31 138 LEU B O 1
ATOM 2469 N N . LYS B 1 139 ? 7.828 -2.725 -15.211 1 90.19 139 LYS B N 1
ATOM 2470 C CA . LYS B 1 139 ? 6.824 -3.764 -15.438 1 90.19 139 LYS B CA 1
ATOM 2471 C C . LYS B 1 139 ? 7.309 -4.781 -16.469 1 90.19 139 LYS B C 1
ATOM 2473 O O . LYS B 1 139 ? 6.633 -5.777 -16.719 1 90.19 139 LYS B O 1
ATOM 2478 N N . ASN B 1 140 ? 8.492 -4.496 -17.016 1 93 140 ASN B N 1
ATOM 2479 C CA . ASN B 1 140 ? 9.055 -5.441 -17.969 1 93 140 ASN B CA 1
ATOM 2480 C C . ASN B 1 140 ? 9.469 -6.746 -17.297 1 93 140 ASN B C 1
ATOM 2482 O O . ASN B 1 140 ? 10 -6.734 -16.188 1 93 140 ASN B O 1
ATOM 2486 N N . VAL B 1 141 ? 9.211 -7.824 -18.016 1 95.5 141 VAL B N 1
ATOM 2487 C CA . VAL B 1 141 ? 9.625 -9.148 -17.562 1 95.5 141 VAL B CA 1
ATOM 2488 C C . VAL B 1 141 ? 10.258 -9.922 -18.719 1 95.5 141 VAL B C 1
ATOM 2490 O O . VAL B 1 141 ? 9.633 -10.102 -19.766 1 95.5 141 VAL B O 1
ATOM 2493 N N . LYS B 1 142 ? 11.523 -10.312 -18.484 1 95.88 142 LYS B N 1
ATOM 2494 C CA . LYS B 1 142 ? 12.164 -11.164 -19.469 1 95.88 142 LYS B CA 1
ATOM 2495 C C . LYS B 1 142 ? 11.586 -12.57 -19.453 1 95.88 142 LYS B C 1
ATOM 2497 O O . LYS B 1 142 ? 11.062 -13.023 -18.422 1 95.88 142 LYS B O 1
ATOM 2502 N N . PRO B 1 143 ? 11.727 -13.219 -20.578 1 96.19 143 PRO B N 1
ATOM 2503 C CA . PRO B 1 143 ? 11.203 -14.578 -20.656 1 96.19 143 PRO B CA 1
ATOM 2504 C C . PRO B 1 143 ? 11.711 -15.477 -19.531 1 96.19 143 PRO B C 1
ATOM 2506 O O . PRO B 1 143 ? 10.938 -16.219 -18.922 1 96.19 143 PRO B O 1
ATOM 2509 N N . GLU B 1 144 ? 12.961 -15.344 -19.141 1 95.12 144 GLU B N 1
ATOM 2510 C CA . GLU B 1 144 ? 13.57 -16.219 -18.141 1 95.12 144 GLU B CA 1
ATOM 2511 C C . GLU B 1 144 ? 13.039 -15.93 -16.75 1 95.12 144 GLU B C 1
ATOM 2513 O O . GLU B 1 144 ? 13.211 -16.734 -15.828 1 95.12 144 GLU B O 1
ATOM 2518 N N . ASP B 1 145 ? 12.414 -14.766 -16.641 1 95.5 145 ASP B N 1
ATOM 2519 C CA . ASP B 1 145 ? 11.922 -14.359 -15.328 1 95.5 145 ASP B CA 1
ATOM 2520 C C . ASP B 1 145 ? 10.422 -14.594 -15.211 1 95.5 145 ASP B C 1
ATOM 2522 O O . ASP B 1 145 ? 9.836 -14.367 -14.148 1 95.5 145 ASP B O 1
ATOM 2526 N N . SER B 1 146 ? 9.766 -15.055 -16.266 1 96.31 146 SER B N 1
ATOM 2527 C CA . SER B 1 146 ? 8.344 -15.375 -16.234 1 96.31 146 SER B CA 1
ATOM 2528 C C . SER B 1 146 ? 8.07 -16.578 -15.344 1 96.31 146 SER B C 1
ATOM 2530 O O . SER B 1 146 ? 8.789 -17.578 -15.406 1 96.31 146 SER B O 1
ATOM 2532 N N . PRO B 1 147 ? 6.984 -16.484 -14.578 1 95.88 147 PRO B N 1
ATOM 2533 C CA . PRO B 1 147 ? 6.633 -17.641 -13.758 1 95.88 147 PRO B CA 1
ATOM 2534 C C . PRO B 1 147 ? 5.859 -18.703 -14.531 1 95.88 147 PRO B C 1
ATOM 2536 O O . PRO B 1 147 ? 5.41 -19.703 -13.953 1 95.88 147 PRO B O 1
ATOM 2539 N N . TYR B 1 148 ? 5.691 -18.562 -15.797 1 96.56 148 TYR B N 1
ATOM 2540 C CA . TYR B 1 148 ? 4.867 -19.438 -16.625 1 96.56 148 TYR B CA 1
ATOM 2541 C C . TYR B 1 148 ? 5.273 -20.891 -16.469 1 96.56 148 TYR B C 1
ATOM 2543 O O . TYR B 1 148 ? 4.434 -21.75 -16.188 1 96.56 148 TYR B O 1
ATOM 2551 N N . GLN B 1 149 ? 6.523 -21.141 -16.641 1 96.38 149 GLN B N 1
ATOM 2552 C CA . GLN B 1 149 ? 7.008 -22.516 -16.594 1 96.38 149 GLN B CA 1
ATOM 2553 C C . GLN B 1 149 ? 6.809 -23.141 -15.219 1 96.38 149 GLN B C 1
ATOM 2555 O O . GLN B 1 149 ? 6.559 -24.328 -15.094 1 96.38 149 GLN B O 1
ATOM 2560 N N . PHE B 1 150 ? 6.977 -22.344 -14.234 1 96.75 150 PHE B N 1
ATOM 2561 C CA . PHE B 1 150 ? 6.727 -22.797 -12.867 1 96.75 150 PHE B CA 1
ATOM 2562 C C . PHE B 1 150 ? 5.309 -23.328 -12.719 1 96.75 150 PHE B C 1
ATOM 2564 O O . PHE B 1 150 ? 5.102 -24.438 -12.25 1 96.75 150 PHE B O 1
ATOM 2571 N N . TYR B 1 151 ? 4.305 -22.562 -13.133 1 97.88 151 TYR B N 1
ATOM 2572 C CA . TYR B 1 151 ? 2.904 -22.953 -13.016 1 97.88 151 TYR B CA 1
ATOM 2573 C C . TYR B 1 151 ? 2.584 -24.125 -13.938 1 97.88 151 TYR B C 1
ATOM 2575 O O . TYR B 1 151 ? 1.824 -25.016 -13.57 1 97.88 151 TYR B O 1
ATOM 2583 N N . GLU B 1 152 ? 3.189 -24.031 -15.148 1 97.88 152 GLU B N 1
ATOM 2584 C CA . GLU B 1 152 ? 2.988 -25.125 -16.094 1 97.88 152 GLU B CA 1
ATOM 2585 C C . GLU B 1 152 ? 3.447 -26.453 -15.492 1 97.88 152 GLU B C 1
ATOM 2587 O O . GLU B 1 152 ? 2.742 -27.469 -15.594 1 97.88 152 GLU B O 1
ATOM 2592 N N . LYS B 1 153 ? 4.539 -26.484 -14.883 1 97.12 153 LYS B N 1
ATOM 2593 C CA . LYS B 1 153 ? 5.098 -27.688 -14.273 1 97.12 153 LYS B CA 1
ATOM 2594 C C . LYS B 1 153 ? 4.207 -28.203 -13.141 1 97.12 153 LYS B C 1
ATOM 2596 O O . LYS B 1 153 ? 4.199 -29.391 -12.836 1 97.12 153 LYS B O 1
ATOM 2601 N N . LEU B 1 154 ? 3.486 -27.344 -12.492 1 97.25 154 LEU B N 1
ATOM 2602 C CA . LEU B 1 154 ? 2.604 -27.719 -11.391 1 97.25 154 LEU B CA 1
ATOM 2603 C C . LEU B 1 154 ? 1.262 -28.219 -11.906 1 97.25 154 LEU B C 1
ATOM 2605 O O . LEU B 1 154 ? 0.421 -28.672 -11.133 1 97.25 154 LEU B O 1
ATOM 2609 N N . GLY B 1 155 ? 1.032 -28.062 -13.219 1 97.44 155 GLY B N 1
ATOM 2610 C CA . GLY B 1 155 ? -0.176 -28.625 -13.805 1 97.44 155 GLY B CA 1
ATOM 2611 C C . GLY B 1 155 ? -1.143 -27.562 -14.305 1 97.44 155 GLY B C 1
ATOM 2612 O O . GLY B 1 155 ? -2.213 -27.891 -14.82 1 97.44 155 GLY B O 1
ATOM 2613 N N . PHE B 1 156 ? -0.794 -26.281 -14.172 1 98.31 156 PHE B N 1
ATOM 2614 C CA . PHE B 1 156 ? -1.631 -25.219 -14.727 1 98.31 156 PHE B CA 1
ATOM 2615 C C . PHE B 1 156 ? -1.555 -25.219 -16.25 1 98.31 156 PHE B C 1
ATOM 2617 O O . PHE B 1 156 ? -0.517 -25.547 -16.828 1 98.31 156 PHE B O 1
ATOM 2624 N N . ARG B 1 157 ? -2.633 -24.797 -16.859 1 97.81 157 ARG B N 1
ATOM 2625 C CA . ARG B 1 157 ? -2.691 -24.641 -18.312 1 97.81 157 ARG B CA 1
ATOM 2626 C C . ARG B 1 157 ? -3.197 -23.25 -18.703 1 97.81 157 ARG B C 1
ATOM 2628 O O . ARG B 1 157 ? -4.082 -22.703 -18.031 1 97.81 157 ARG B O 1
ATOM 2635 N N . GLU B 1 158 ? -2.6 -22.766 -19.719 1 97.12 158 GLU B N 1
ATOM 2636 C CA . GLU B 1 158 ? -3.098 -21.5 -20.25 1 97.12 158 GLU B CA 1
ATOM 2637 C C . GLU B 1 158 ? -4.52 -21.656 -20.781 1 97.12 158 GLU B C 1
ATOM 2639 O O . GLU B 1 158 ? -4.793 -22.547 -21.578 1 97.12 158 GLU B O 1
ATOM 2644 N N . ILE B 1 159 ? -5.391 -20.75 -20.359 1 95.75 159 ILE B N 1
ATOM 2645 C CA . ILE B 1 159 ? -6.781 -20.938 -20.781 1 95.75 159 ILE B CA 1
ATOM 2646 C C . ILE B 1 159 ? -7.27 -19.672 -21.484 1 95.75 159 ILE B C 1
ATOM 2648 O O . ILE B 1 159 ? -8.414 -19.609 -21.938 1 95.75 159 ILE B O 1
ATOM 2652 N N . ALA B 1 160 ? -6.559 -18.641 -21.5 1 92.81 160 ALA B N 1
ATOM 2653 C CA . ALA B 1 160 ? -6.898 -17.422 -22.203 1 92.81 160 ALA B CA 1
ATOM 2654 C C . ALA B 1 160 ? -5.641 -16.703 -22.703 1 92.81 160 ALA B C 1
ATOM 2656 O O . ALA B 1 160 ? -4.59 -16.766 -22.062 1 92.81 160 ALA B O 1
ATOM 2657 N N . PRO B 1 161 ? -5.734 -16.031 -23.844 1 89.75 161 PRO B N 1
ATOM 2658 C CA . PRO B 1 161 ? -4.594 -15.258 -24.344 1 89.75 161 PRO B CA 1
ATOM 2659 C C . PRO B 1 161 ? -4.281 -14.039 -23.484 1 89.75 161 PRO B C 1
ATOM 2661 O O . PRO B 1 161 ? -5.039 -13.719 -22.562 1 89.75 161 PRO B O 1
ATOM 2664 N N . PRO B 1 162 ? -3.121 -13.391 -23.734 1 90.06 162 PRO B N 1
ATOM 2665 C CA . PRO B 1 162 ? -2.764 -12.211 -22.938 1 90.06 162 PRO B CA 1
ATOM 2666 C C . PRO B 1 162 ? -3.82 -11.109 -23 1 90.06 162 PRO B C 1
ATOM 2668 O O . PRO B 1 162 ? -4.418 -10.883 -24.062 1 90.06 162 PRO B O 1
ATOM 2671 N N . ASP B 1 163 ? -4.055 -10.523 -21.859 1 90.19 163 ASP B N 1
ATOM 2672 C CA . ASP B 1 163 ? -5 -9.414 -21.797 1 90.19 163 ASP B CA 1
ATOM 2673 C C . ASP B 1 163 ? -4.316 -8.094 -22.156 1 90.19 163 ASP B C 1
ATOM 2675 O O . ASP B 1 163 ? -3.227 -8.086 -22.719 1 90.19 163 ASP B O 1
ATOM 2679 N N . GLU B 1 164 ? -4.992 -6.961 -21.875 1 85.75 164 GLU B N 1
ATOM 2680 C CA . GLU B 1 164 ? -4.5 -5.637 -22.234 1 85.75 164 GLU B CA 1
ATOM 2681 C C . GLU B 1 164 ? -3.188 -5.316 -21.531 1 85.75 164 GLU B C 1
ATOM 2683 O O . GLU B 1 164 ? -2.369 -4.551 -22.047 1 85.75 164 GLU B O 1
ATOM 2688 N N . ASP B 1 165 ? -2.92 -5.953 -20.438 1 85.44 165 ASP B N 1
ATOM 2689 C CA . ASP B 1 165 ? -1.696 -5.719 -19.672 1 85.44 165 ASP B CA 1
ATOM 2690 C C . ASP B 1 165 ? -0.614 -6.73 -20.062 1 85.44 165 ASP B C 1
ATOM 2692 O O . ASP B 1 165 ? 0.496 -6.688 -19.516 1 85.44 165 ASP B O 1
ATOM 2696 N N . GLY B 1 166 ? -0.969 -7.57 -20.938 1 88.69 166 GLY B N 1
ATOM 2697 C CA . GLY B 1 166 ? -0.008 -8.547 -21.422 1 88.69 166 GLY B CA 1
ATOM 2698 C C . GLY B 1 166 ? 0.056 -9.797 -20.562 1 88.69 166 GLY B C 1
ATOM 2699 O O . GLY B 1 166 ? 0.994 -10.586 -20.688 1 88.69 166 GLY B O 1
ATOM 2700 N N . GLU B 1 167 ? -0.894 -10.008 -19.734 1 93 167 GLU B N 1
ATOM 2701 C CA . GLU B 1 167 ? -0.9 -11.164 -18.844 1 93 167 GLU B CA 1
ATOM 2702 C C . GLU B 1 167 ? -1.842 -12.25 -19.359 1 93 167 GLU B C 1
ATOM 2704 O O . GLU B 1 167 ? -2.809 -11.953 -20.062 1 93 167 GLU B O 1
ATOM 2709 N N . ILE B 1 168 ? -1.522 -13.469 -19 1 95.81 168 ILE B N 1
ATOM 2710 C CA . ILE B 1 168 ? -2.336 -14.586 -19.453 1 95.81 168 ILE B CA 1
ATOM 2711 C C . ILE B 1 168 ? -3.01 -15.25 -18.25 1 95.81 168 ILE B C 1
ATOM 2713 O O . ILE B 1 168 ? -2.516 -15.164 -17.125 1 95.81 168 ILE B O 1
ATOM 2717 N N . MET B 1 169 ? -4.105 -15.914 -18.484 1 95.88 169 MET B N 1
ATOM 2718 C CA . MET B 1 169 ? -4.801 -16.688 -17.469 1 95.88 169 MET B CA 1
ATOM 2719 C C . MET B 1 169 ? -4.426 -18.156 -17.547 1 95.88 169 MET B C 1
ATOM 2721 O O . MET B 1 169 ? -4.441 -18.75 -18.641 1 95.88 169 MET B O 1
ATOM 2725 N N . MET B 1 170 ? -3.975 -18.703 -16.484 1 97.56 170 MET B N 1
ATOM 2726 C CA . MET B 1 170 ? -3.742 -20.141 -16.344 1 97.56 170 MET B CA 1
ATOM 2727 C C . MET B 1 170 ? -4.652 -20.734 -15.281 1 97.56 170 MET B C 1
ATOM 2729 O O . MET B 1 170 ? -5.109 -20.031 -14.383 1 97.56 170 MET B O 1
ATOM 2733 N N . SER B 1 171 ? -4.969 -21.984 -15.445 1 97.19 171 SER B N 1
ATOM 2734 C CA . SER B 1 171 ? -5.875 -22.625 -14.5 1 97.19 171 SER B CA 1
ATOM 2735 C C . SER B 1 171 ? -5.527 -24.094 -14.297 1 97.19 171 SER B C 1
ATOM 2737 O O . SER B 1 171 ? -4.895 -24.719 -15.156 1 97.19 171 SER B O 1
ATOM 2739 N N . ILE B 1 172 ? -5.891 -24.609 -13.18 1 97.12 172 ILE B N 1
ATOM 2740 C CA . ILE B 1 172 ? -5.777 -26.031 -12.852 1 97.12 172 ILE B CA 1
ATOM 2741 C C . ILE B 1 172 ? -7.082 -26.516 -12.234 1 97.12 172 ILE B C 1
ATOM 2743 O O . ILE B 1 172 ? -7.785 -25.766 -11.562 1 97.12 172 ILE B O 1
ATOM 2747 N N . ASP B 1 173 ? -7.371 -27.75 -12.492 1 95 173 ASP B N 1
ATOM 2748 C CA . ASP B 1 173 ? -8.555 -28.344 -11.891 1 95 173 ASP B CA 1
ATOM 2749 C C . ASP B 1 173 ? -8.289 -28.75 -10.438 1 95 173 ASP B C 1
ATOM 2751 O O . ASP B 1 173 ? -7.207 -29.25 -10.117 1 95 173 ASP B O 1
ATOM 2755 N N . LEU B 1 174 ? -9.281 -28.516 -9.664 1 92.81 174 LEU B N 1
ATOM 2756 C CA . LEU B 1 174 ? -9.164 -28.859 -8.25 1 92.81 174 LEU B CA 1
ATOM 2757 C C . LEU B 1 174 ? -9.805 -30.219 -7.977 1 92.81 174 LEU B C 1
ATOM 2759 O O . LEU B 1 174 ? -10.75 -30.609 -8.656 1 92.81 174 LEU B O 1
#

InterPro domains:
  IPR000182 GNAT domain [PF00583] (42-124)
  IPR000182 GNAT domain [PS51186] (16-174)
  IPR016181 Acyl-CoA N-acyltransferase [SSF55729] (5-160)